Protein 3V69 (pdb70)

Structure (mmCIF, N/CA/C/O backbone):
data_3V69
#
_entry.id   3V69
#
_cell.length_a   38.296
_cell.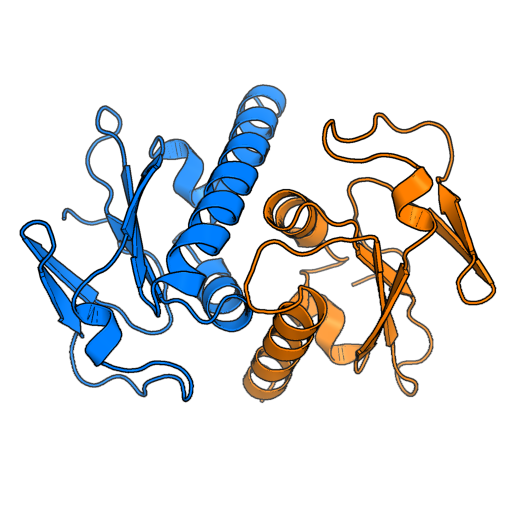length_b   73.962
_cell.length_c   89.961
_cell.angle_alpha   90.00
_cell.angle_beta   90.00
_cell.angle_gamma   90.00
#
_symmetry.space_group_name_H-M   'P 21 21 21'
#
loop_
_entity.id
_entity.type
_entity.pdbx_description
1 polymer 'Protein Filia'
2 water water
#
loop_
_atom_site.group_PDB
_atom_site.id
_atom_site.type_symbol
_atom_site.label_atom_id
_atom_site.label_alt_id
_atom_site.label_comp_id
_atom_site.label_asym_id
_atom_site.label_entity_id
_atom_site.label_seq_id
_atom_site.pdbx_PDB_ins_code
_atom_site.Cartn_x
_atom_site.Cartn_y
_atom_site.Cartn_z
_atom_site.occupancy
_atom_site.B_iso_or_equiv
_atom_site.auth_seq_id
_atom_site.auth_comp_id
_atom_site.auth_asym_id
_atom_site.auth_atom_id
_atom_site.pdbx_PDB_model_num
ATOM 1 N N . ALA A 1 18 ? 19.469 12.501 7.669 1.00 125.73 2 ALA A N 1
ATOM 2 C CA . ALA A 1 18 ? 19.199 13.204 6.422 1.00 125.50 2 ALA A CA 1
ATOM 3 C C . ALA A 1 18 ? 18.301 14.398 6.687 1.00 126.51 2 ALA A C 1
ATOM 4 O O . ALA A 1 18 ? 18.479 15.129 7.661 1.00 133.68 2 ALA A O 1
ATOM 6 N N . SER A 1 19 ? 17.352 14.599 5.783 1.00 106.94 3 SER A N 1
ATOM 7 C CA . SER A 1 19 ? 16.159 15.379 6.063 1.00 101.49 3 SER A CA 1
ATOM 8 C C . SER A 1 19 ? 15.070 14.513 5.470 1.00 93.04 3 SER A C 1
ATOM 9 O O . SER A 1 19 ? 15.376 13.438 4.954 1.00 98.82 3 SER A O 1
ATOM 12 N N . LEU A 1 20 ? 13.811 14.926 5.522 1.00 82.07 4 LEU A N 1
ATOM 13 C CA . LEU A 1 20 ? 12.798 13.966 5.087 1.00 76.05 4 LEU A CA 1
ATOM 14 C C . LEU A 1 20 ? 11.794 14.256 3.953 1.00 65.67 4 LEU A C 1
ATOM 15 O O . LEU A 1 20 ? 10.870 15.087 4.048 1.00 53.34 4 LEU A O 1
ATOM 20 N N . LYS A 1 21 ? 12.071 13.565 2.854 1.00 57.53 5 LYS A N 1
ATOM 21 C CA . LYS A 1 21 ? 11.065 12.868 2.095 1.00 52.80 5 LYS A CA 1
ATOM 22 C C . LYS A 1 21 ? 11.509 11.493 2.550 1.00 42.39 5 LYS A C 1
ATOM 23 O O . LYS A 1 21 ? 12.704 11.245 2.672 1.00 43.77 5 LYS A O 1
ATOM 29 N N . ARG A 1 22 ? 10.582 10.602 2.836 1.00 30.96 6 ARG A N 1
ATOM 30 C CA . ARG A 1 22 ? 10.979 9.237 3.140 1.00 33.26 6 ARG A CA 1
ATOM 31 C C . ARG A 1 22 ? 10.592 8.338 1.965 1.00 33.10 6 ARG A C 1
ATOM 32 O O . ARG A 1 22 ? 9.438 8.291 1.550 1.00 38.65 6 ARG A O 1
ATOM 40 N N . PHE A 1 23 ? 11.576 7.644 1.416 1.00 32.70 7 PHE A N 1
ATOM 41 C CA . PHE A 1 23 ? 11.329 6.738 0.310 1.00 26.67 7 PHE A CA 1
ATOM 42 C C . PHE A 1 23 ? 11.092 5.320 0.784 1.00 27.52 7 PHE A C 1
ATOM 43 O O . PHE A 1 23 ? 11.632 4.883 1.790 1.00 26.33 7 PHE A O 1
ATOM 51 N N . GLN A 1 24 ? 10.283 4.599 0.035 1.00 29.17 8 GLN A N 1
ATOM 52 C CA . GLN A 1 24 ? 10.004 3.222 0.339 1.00 31.40 8 GLN A CA 1
ATOM 53 C C . GLN A 1 24 ? 11.238 2.328 0.209 1.00 29.62 8 GLN A C 1
ATOM 54 O O . GLN A 1 24 ? 12.184 2.636 -0.511 1.00 24.09 8 GLN A O 1
ATOM 60 N N . THR A 1 25 ? 11.214 1.213 0.932 1.00 22.42 9 THR A N 1
ATOM 61 C CA . THR A 1 25 ? 12.321 0.266 0.955 1.00 20.71 9 THR A CA 1
ATOM 62 C C . THR A 1 25 ? 11.863 -0.926 1.775 1.00 29.79 9 THR A C 1
ATOM 63 O O . THR A 1 25 ? 10.902 -0.811 2.539 1.00 32.40 9 THR A O 1
ATOM 67 N N . LEU A 1 26 ? 12.528 -2.071 1.632 1.00 32.96 10 LEU A N 1
ATOM 68 C CA . LEU A 1 26 ? 12.171 -3.244 2.449 1.00 27.60 10 LEU A CA 1
ATOM 69 C C . LEU A 1 26 ? 12.562 -3.068 3.906 1.00 29.61 10 LEU A C 1
ATOM 70 O O . LEU A 1 26 ? 11.947 -3.673 4.776 1.00 29.85 10 LEU A O 1
ATOM 75 N N . VAL A 1 27 ? 13.611 -2.280 4.149 1.00 26.15 11 VAL A N 1
ATOM 76 C CA . VAL A 1 27 ? 14.142 -2.035 5.494 1.00 28.39 11 VAL A CA 1
ATOM 77 C C . VAL A 1 27 ? 14.461 -0.556 5.746 1.00 25.30 11 VAL A C 1
ATOM 78 O O . VAL A 1 27 ? 15.592 -0.110 5.556 1.00 23.85 11 VAL A O 1
ATOM 82 N N . PRO A 1 28 ? 13.458 0.203 6.194 1.00 25.64 12 PRO A N 1
ATOM 83 C CA . PRO A 1 28 ? 13.657 1.608 6.578 1.00 22.44 12 PRO A CA 1
ATOM 84 C C . PRO A 1 28 ? 14.768 1.778 7.605 1.00 26.21 12 PRO A C 1
ATOM 85 O O . PRO A 1 28 ? 14.799 1.120 8.666 1.00 29.71 12 PRO A O 1
ATOM 89 N N . LEU A 1 29 ? 15.700 2.656 7.252 1.00 25.66 13 LEU A N 1
ATOM 90 C CA . LEU A 1 29 ? 16.862 2.981 8.068 1.00 25.28 13 LEU A CA 1
ATOM 91 C C . LEU A 1 29 ? 16.786 4.421 8.514 1.00 27.53 13 LEU A C 1
ATOM 92 O O . LEU A 1 29 ? 16.204 5.255 7.822 1.00 27.35 13 LEU A O 1
ATOM 97 N N . ASP A 1 30 ? 17.386 4.707 9.666 1.00 32.42 14 ASP A N 1
ATOM 98 C CA . ASP A 1 30 ? 17.702 6.077 10.061 1.00 32.73 14 ASP A CA 1
ATOM 99 C C . ASP A 1 30 ? 19.113 6.442 9.636 1.00 34.00 14 ASP A C 1
ATOM 100 O O . ASP A 1 30 ? 20.073 5.776 10.039 1.00 33.18 14 ASP A O 1
ATOM 105 N N . HIS A 1 31 ? 19.239 7.484 8.815 1.00 31.84 15 HIS A N 1
ATOM 106 C CA . HIS A 1 31 ? 20.540 8.081 8.534 1.00 35.91 15 HIS A CA 1
ATOM 107 C C . HIS A 1 31 ? 20.917 8.967 9.715 1.00 40.70 15 HIS A C 1
ATOM 108 O O . HIS A 1 31 ? 20.488 10.121 9.794 1.00 47.35 15 HIS A O 1
ATOM 115 N N . LYS A 1 32 ? 21.712 8.431 10.630 1.00 36.80 16 LYS A N 1
ATOM 116 C CA . LYS A 1 32 ? 22.108 9.193 11.811 1.00 50.33 16 LYS A CA 1
ATOM 117 C C . LYS A 1 32 ? 23.098 10.296 11.456 1.00 53.15 16 LYS A C 1
ATOM 118 O O . LYS A 1 32 ? 22.833 11.470 11.678 1.00 52.47 16 LYS A O 1
ATOM 124 N N . GLN A 1 33 ? 24.233 9.908 10.885 1.00 54.61 17 GLN A N 1
ATOM 125 C CA . GLN A 1 33 ? 25.314 10.836 10.581 1.00 52.58 17 GLN A CA 1
ATOM 126 C C . GLN A 1 33 ? 26.293 10.171 9.626 1.00 49.09 17 GLN A C 1
ATOM 127 O O . GLN A 1 33 ? 26.724 9.034 9.854 1.00 43.01 17 GLN A O 1
ATOM 133 N N . GLY A 1 34 ? 26.646 10.891 8.564 1.00 44.43 18 GLY A N 1
ATOM 134 C CA . GLY A 1 34 ? 27.584 10.405 7.578 1.00 45.25 18 GLY A CA 1
ATOM 135 C C . GLY A 1 34 ? 27.376 8.961 7.173 1.00 53.40 18 GLY A C 1
ATOM 136 O O . GLY A 1 34 ? 26.498 8.627 6.369 1.00 47.63 18 GLY A O 1
ATOM 137 N N . THR A 1 35 ? 28.205 8.094 7.736 1.00 52.57 19 THR A N 1
ATOM 138 C CA . THR A 1 35 ? 28.225 6.703 7.320 1.00 48.16 19 THR A CA 1
ATOM 139 C C . THR A 1 35 ? 27.414 5.804 8.262 1.00 40.92 19 THR A C 1
ATOM 140 O O . THR A 1 35 ? 27.141 4.658 7.942 1.00 36.44 19 THR A O 1
ATOM 144 N N . LEU A 1 36 ? 26.981 6.367 9.387 1.00 35.54 20 LEU A N 1
ATOM 145 C CA . LEU A 1 36 ? 26.186 5.649 10.379 1.00 37.42 20 LEU A CA 1
ATOM 146 C C . LEU A 1 36 ? 24.695 5.547 10.043 1.00 29.42 20 LEU A C 1
ATOM 147 O O . LEU A 1 36 ? 23.993 6.550 10.019 1.00 30.91 20 LEU A O 1
ATOM 152 N N . PHE A 1 37 ? 24.225 4.326 9.805 1.00 35.90 21 PHE A N 1
ATOM 153 C CA . PHE A 1 37 ? 22.802 4.039 9.604 1.00 35.28 21 PHE A CA 1
ATOM 154 C C . PHE A 1 37 ? 22.315 3.027 10.635 1.00 37.89 21 PHE A C 1
ATOM 155 O O . PHE A 1 37 ? 23.073 2.176 11.072 1.00 40.10 21 PHE A O 1
ATOM 163 N N . GLU A 1 38 ? 21.042 3.127 11.009 1.00 33.36 22 GLU A N 1
ATOM 164 C CA . GLU A 1 38 ? 20.440 2.206 11.968 1.00 37.17 22 GLU A CA 1
ATOM 165 C C . GLU A 1 38 ? 19.077 1.769 11.485 1.00 34.98 22 GLU A C 1
ATOM 166 O O . GLU A 1 38 ? 18.323 2.567 10.926 1.00 32.45 22 GLU A O 1
ATOM 172 N N . ILE A 1 39 ? 18.771 0.498 11.715 1.00 33.06 23 ILE A N 1
ATOM 173 C CA . ILE A 1 39 ? 17.489 -0.087 11.348 1.00 35.56 23 ILE A CA 1
ATOM 174 C C . ILE A 1 39 ? 16.390 0.482 12.237 1.00 39.05 23 ILE A C 1
ATOM 175 O O . ILE A 1 39 ? 16.565 0.569 13.447 1.00 34.12 23 ILE A O 1
ATOM 180 N N . ILE A 1 40 ? 15.257 0.866 11.652 1.00 34.79 24 ILE A N 1
ATOM 181 C CA . ILE A 1 40 ? 14.161 1.413 12.451 1.00 33.74 24 ILE A CA 1
ATOM 182 C C . ILE A 1 40 ? 13.217 0.313 12.925 1.00 33.69 24 ILE A C 1
ATOM 183 O O . ILE A 1 40 ? 12.744 -0.490 12.123 1.00 32.42 24 ILE A O 1
ATOM 188 N N . GLY A 1 41 ? 12.950 0.286 14.232 1.00 37.52 25 GLY A N 1
ATOM 189 C CA . GLY A 1 41 ? 12.076 -0.709 14.844 1.00 33.83 25 GLY A CA 1
ATOM 190 C C . GLY A 1 41 ? 12.525 -2.143 14.650 1.00 38.20 25 GLY A C 1
ATOM 191 O O . GLY A 1 41 ? 13.710 -2.458 14.757 1.00 39.27 25 GLY A O 1
ATOM 192 N N . GLU A 1 42 ? 11.566 -3.023 14.379 1.00 33.05 26 GLU A N 1
ATOM 193 C CA . GLU A 1 42 ? 11.845 -4.448 14.239 1.00 40.34 26 GLU A CA 1
ATOM 194 C C . GLU A 1 42 ? 11.148 -5.029 13.012 1.00 42.97 26 GLU A C 1
ATOM 195 O O . GLU A 1 42 ? 10.184 -5.788 13.125 1.00 44.37 26 GLU A O 1
ATOM 201 N N . PRO A 1 43 ? 11.634 -4.662 11.831 1.00 41.34 27 PRO A N 1
ATOM 202 C CA . PRO A 1 43 ? 11.098 -5.202 10.584 1.00 44.01 27 PRO A CA 1
ATOM 203 C C . PRO A 1 43 ? 11.501 -6.662 10.378 1.00 45.94 27 PRO A C 1
ATOM 204 O O . PRO A 1 43 ? 12.507 -7.131 10.920 1.00 41.06 27 PRO A O 1
ATOM 208 N N . LYS A 1 44 ? 10.704 -7.381 9.601 1.00 50.94 28 LYS A N 1
ATOM 209 C CA . LYS A 1 44 ? 11.111 -8.699 9.151 1.00 55.34 28 LYS A CA 1
ATOM 210 C C . LYS A 1 44 ? 12.169 -8.497 8.080 1.00 42.65 28 LYS A C 1
ATOM 211 O O . LYS A 1 44 ? 11.907 -7.880 7.064 1.00 45.64 28 LYS A O 1
ATOM 217 N N . LEU A 1 45 ? 13.382 -8.970 8.337 1.00 37.85 29 LEU A N 1
ATOM 218 C CA . LEU A 1 45 ? 14.487 -8.770 7.406 1.00 42.24 29 LEU A CA 1
ATOM 219 C C . LEU A 1 45 ? 14.405 -9.756 6.249 1.00 44.23 29 LEU A C 1
ATOM 220 O O . LEU A 1 45 ? 13.861 -10.836 6.410 1.00 42.16 29 LEU A O 1
ATOM 225 N N . PRO A 1 46 ? 14.911 -9.362 5.061 1.00 48.87 30 PRO A N 1
ATOM 226 C CA . PRO A 1 46 ? 15.014 -10.260 3.894 1.00 36.54 30 PRO A CA 1
ATOM 227 C C . PRO A 1 46 ? 16.081 -11.338 4.125 1.00 42.02 30 PRO A C 1
ATOM 228 O O . PRO A 1 46 ? 17.113 -11.059 4.744 1.00 39.32 30 PRO A O 1
ATOM 232 N N . LYS A 1 47 ? 15.837 -12.554 3.642 1.00 56.43 31 LYS A N 1
ATOM 233 C CA . LYS A 1 47 ? 16.744 -13.679 3.901 1.00 57.85 31 LYS A CA 1
ATOM 234 C C . LYS A 1 47 ? 18.177 -13.378 3.470 1.00 54.10 31 LYS A C 1
ATOM 235 O O . LYS A 1 47 ? 19.125 -13.852 4.081 1.00 55.05 31 LYS A O 1
ATOM 241 N N . TRP A 1 48 ? 18.331 -12.600 2.403 1.00 44.66 32 TRP A N 1
ATOM 242 C CA . TRP A 1 48 ? 19.658 -12.296 1.886 1.00 40.26 32 TRP A CA 1
ATOM 243 C C . TRP A 1 48 ? 20.355 -11.153 2.599 1.00 47.32 32 TRP A C 1
ATOM 244 O O . TRP A 1 48 ? 21.554 -10.945 2.427 1.00 50.59 32 TRP A O 1
ATOM 255 N N . PHE A 1 49 ? 19.605 -10.401 3.394 1.00 50.59 33 PHE A N 1
ATOM 256 C CA . PHE A 1 49 ? 20.165 -9.240 4.062 1.00 49.36 33 PHE A CA 1
ATOM 257 C C . PHE A 1 49 ? 20.900 -9.608 5.352 1.00 53.62 33 PHE A C 1
ATOM 258 O O . PHE A 1 49 ? 20.377 -10.335 6.190 1.00 60.31 33 PHE A O 1
ATOM 266 N N . HIS A 1 50 ? 22.122 -9.104 5.499 1.00 54.13 34 HIS A N 1
ATOM 267 C CA . HIS A 1 50 ? 22.917 -9.348 6.692 1.00 56.92 34 HIS A CA 1
ATOM 268 C C . HIS A 1 50 ? 23.214 -8.030 7.379 1.00 55.80 34 HIS A C 1
ATOM 269 O O . HIS A 1 50 ? 23.697 -7.080 6.753 1.00 50.66 34 HIS A O 1
ATOM 276 N N . VAL A 1 51 ? 22.924 -7.978 8.671 1.00 50.64 35 VAL A N 1
ATOM 277 C CA . VAL A 1 51 ? 23.075 -6.755 9.441 1.00 53.26 35 VAL A CA 1
ATOM 278 C C . VAL A 1 51 ? 24.457 -6.131 9.256 1.00 48.14 35 VAL A C 1
ATOM 279 O O . VAL A 1 51 ? 24.603 -4.910 9.321 1.00 45.02 35 VAL A O 1
ATOM 283 N N . GLU A 1 52 ? 25.457 -6.974 9.007 1.00 58.88 36 GLU A N 1
ATOM 284 C CA . GLU A 1 52 ? 26.850 -6.545 8.847 1.00 65.77 36 GLU A CA 1
ATOM 285 C C . GLU A 1 52 ? 27.041 -5.540 7.708 1.00 61.36 36 GLU A C 1
ATOM 286 O O . GLU A 1 52 ? 27.878 -4.638 7.788 1.00 70.17 36 GLU A O 1
ATOM 292 N N . CYS A 1 53 ? 26.276 -5.707 6.640 1.00 43.03 37 CYS A N 1
ATOM 293 C CA . CYS A 1 53 ? 26.357 -4.787 5.504 1.00 53.80 37 CYS A CA 1
ATOM 294 C C . CYS A 1 53 ? 26.046 -3.329 5.873 1.00 60.96 37 CYS A C 1
ATOM 295 O O . CYS A 1 53 ? 26.351 -2.416 5.109 1.00 63.27 37 CYS A O 1
ATOM 298 N N . LEU A 1 54 ? 25.433 -3.120 7.038 1.00 59.56 38 LEU A N 1
ATOM 299 C CA . LEU A 1 54 ? 25.077 -1.781 7.493 1.00 58.32 38 LEU A CA 1
ATOM 300 C C . LEU A 1 54 ? 26.322 -0.995 7.843 1.00 63.11 38 LEU A C 1
ATOM 301 O O . LEU A 1 54 ? 26.249 0.205 8.087 1.00 62.69 38 LEU A O 1
ATOM 306 N N . GLU A 1 55 ? 27.460 -1.681 7.865 1.00 66.45 39 GLU A N 1
ATOM 307 C CA . GLU A 1 55 ? 28.704 -1.096 8.344 1.00 71.15 39 GLU A CA 1
ATOM 308 C C . GLU A 1 55 ? 29.402 -0.203 7.321 1.00 71.18 39 GLU A C 1
ATOM 309 O O . GLU A 1 55 ? 29.876 0.886 7.664 1.00 74.72 39 GLU A O 1
ATOM 315 N N . ASP A 1 56 ? 29.481 -0.655 6.075 1.00 62.98 40 ASP A N 1
ATOM 316 C CA . ASP A 1 56 ? 30.106 0.176 5.050 1.00 75.50 40 ASP A CA 1
ATOM 317 C C . ASP A 1 56 ? 29.271 0.335 3.776 1.00 65.63 40 ASP A C 1
ATOM 318 O O . ASP A 1 56 ? 29.471 -0.373 2.785 1.00 64.23 40 ASP A O 1
ATOM 323 N N . PRO A 1 57 ? 28.326 1.279 3.798 1.00 59.38 41 PRO A N 1
ATOM 324 C CA . PRO A 1 57 ? 27.507 1.509 2.604 1.00 56.92 41 PRO A CA 1
ATOM 325 C C . PRO A 1 57 ? 28.207 2.439 1.607 1.00 50.38 41 PRO A C 1
ATOM 326 O O . PRO A 1 57 ? 29.002 3.296 1.995 1.00 54.68 41 PRO A O 1
ATOM 330 N N . LYS A 1 58 ? 27.914 2.266 0.326 1.00 36.08 42 LYS A N 1
ATOM 331 C CA . LYS A 1 58 ? 28.431 3.180 -0.684 1.00 40.94 42 LYS A CA 1
ATOM 332 C C . LYS A 1 58 ? 27.420 4.283 -0.994 1.00 38.73 42 LYS A C 1
ATOM 333 O O . LYS A 1 58 ? 26.221 4.027 -1.125 1.00 34.59 42 LYS A O 1
ATOM 339 N N . ARG A 1 59 ? 27.909 5.517 -1.069 1.00 34.30 43 ARG A N 1
ATOM 340 C CA . ARG A 1 59 ? 27.070 6.642 -1.432 1.00 35.34 43 ARG A CA 1
ATOM 341 C C . ARG A 1 59 ? 27.363 7.125 -2.854 1.00 37.83 43 ARG A C 1
ATOM 342 O O . ARG A 1 59 ? 28.515 7.192 -3.278 1.00 37.52 43 ARG A O 1
ATOM 350 N N . LEU A 1 60 ? 26.308 7.462 -3.583 1.00 44.74 44 LEU A N 1
ATOM 351 C CA . LEU A 1 60 ? 26.458 8.165 -4.851 1.00 42.27 44 LEU A CA 1
ATOM 352 C C . LEU A 1 60 ? 25.504 9.347 -4.927 1.00 33.64 44 LEU A C 1
ATOM 353 O O . LEU A 1 60 ? 24.384 9.278 -4.460 1.00 37.53 44 LEU A O 1
ATOM 358 N N . TYR A 1 61 ? 25.959 10.440 -5.511 1.00 41.27 45 TYR A N 1
ATOM 359 C CA . TYR A 1 61 ? 25.125 11.625 -5.659 1.00 40.27 45 TYR A CA 1
ATOM 360 C C . TYR A 1 61 ? 24.268 11.606 -6.932 1.00 37.76 45 TYR A C 1
ATOM 361 O O . TYR A 1 61 ? 24.698 11.142 -7.995 1.00 33.17 45 TYR A O 1
ATOM 370 N N . VAL A 1 62 ? 23.049 12.115 -6.804 1.00 36.49 46 VAL A N 1
ATOM 371 C CA . VAL A 1 62 ? 22.195 12.382 -7.951 1.00 37.10 46 VAL A CA 1
ATOM 372 C C . VAL A 1 62 ? 21.394 13.662 -7.663 1.00 35.11 46 VAL A C 1
ATOM 373 O O . VAL A 1 62 ? 21.122 13.974 -6.504 1.00 30.88 46 VAL A O 1
ATOM 377 N N . GLU A 1 63 ? 21.047 14.416 -8.703 1.00 27.37 47 GLU A N 1
ATOM 378 C CA . GLU A 1 63 ? 20.142 15.558 -8.535 1.00 33.42 47 GLU A CA 1
ATOM 379 C C . GLU A 1 63 ? 18.834 15.005 -8.028 1.00 23.53 47 GLU A C 1
ATOM 380 O O . GLU A 1 63 ? 18.423 13.922 -8.444 1.00 25.22 47 GLU A O 1
ATOM 386 N N . PRO A 1 64 ? 18.149 15.765 -7.176 1.00 28.96 48 PRO A N 1
ATOM 387 C CA . PRO A 1 64 ? 16.933 15.317 -6.486 1.00 32.92 48 PRO A CA 1
ATOM 388 C C . PRO A 1 64 ? 15.761 15.047 -7.413 1.00 33.93 48 PRO A C 1
ATOM 389 O O . PRO A 1 64 ? 14.952 14.162 -7.118 1.00 36.18 48 PRO A O 1
ATOM 393 N N . ARG A 1 65 ? 15.650 15.807 -8.497 1.00 32.35 49 ARG A N 1
ATOM 394 C CA . ARG A 1 65 ? 14.502 15.663 -9.375 1.00 32.76 49 ARG A CA 1
ATOM 395 C C . ARG A 1 65 ? 14.514 14.304 -10.098 1.00 31.12 49 ARG A C 1
ATOM 396 O O . ARG A 1 65 ? 13.481 13.810 -10.560 1.00 29.76 49 ARG A O 1
ATOM 404 N N . LEU A 1 66 ? 15.687 13.692 -10.182 1.00 25.50 50 LEU A N 1
ATOM 405 C CA . LEU A 1 66 ? 15.800 12.372 -10.789 1.00 29.36 50 LEU A CA 1
ATOM 406 C C . LEU A 1 66 ? 15.218 11.245 -9.915 1.00 34.33 50 LEU A C 1
ATOM 407 O O . LEU A 1 66 ? 14.835 10.194 -10.436 1.00 29.84 50 LEU A O 1
ATOM 412 N N . LEU A 1 67 ? 15.149 11.472 -8.600 1.00 24.55 51 LEU A N 1
ATOM 413 C CA . LEU A 1 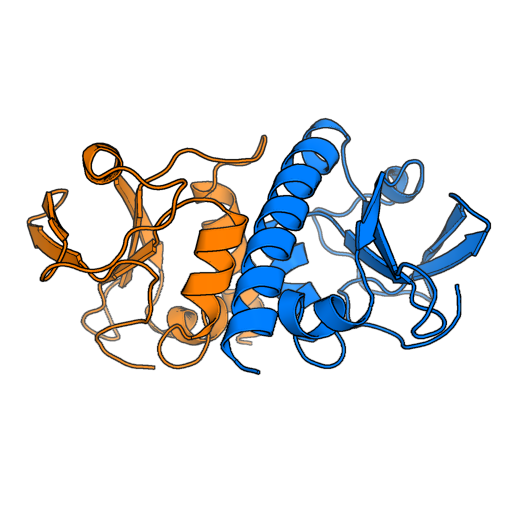67 ? 14.840 10.415 -7.644 1.00 22.58 51 LEU A CA 1
ATOM 414 C C . LEU A 1 67 ? 13.556 9.680 -7.999 1.00 23.30 51 LEU A C 1
ATOM 415 O O . LEU A 1 67 ? 13.552 8.457 -8.121 1.00 24.67 51 LEU A O 1
ATOM 420 N N . GLU A 1 68 ? 12.475 10.415 -8.206 1.00 26.48 52 GLU A N 1
ATOM 421 C CA . GLU A 1 68 ? 11.206 9.763 -8.482 1.00 25.73 52 GLU A CA 1
ATOM 422 C C . GLU A 1 68 ? 11.090 9.253 -9.909 1.00 32.53 52 GLU A C 1
ATOM 423 O O . GLU A 1 68 ? 10.253 8.400 -10.191 1.00 40.73 52 GLU A O 1
ATOM 429 N N . ILE A 1 69 ? 11.934 9.754 -10.806 1.00 29.07 53 ILE A N 1
ATOM 430 C CA . ILE A 1 69 ? 11.986 9.198 -12.157 1.00 29.49 53 ILE A CA 1
ATOM 431 C C . ILE A 1 69 ? 12.694 7.850 -12.089 1.00 30.17 53 ILE A C 1
ATOM 432 O O . ILE A 1 69 ? 12.226 6.861 -12.654 1.00 29.55 53 ILE A O 1
ATOM 437 N N . MET A 1 70 ? 13.820 7.818 -11.377 1.00 26.29 54 MET A N 1
ATOM 438 C CA . MET A 1 70 ? 14.581 6.588 -11.213 1.00 28.03 54 MET A CA 1
ATOM 439 C C . MET A 1 70 ? 13.806 5.538 -10.425 1.00 28.49 54 MET A C 1
ATOM 440 O O . MET A 1 70 ? 13.815 4.365 -10.784 1.00 23.18 54 MET A O 1
ATOM 445 N N . PHE A 1 71 ? 13.138 5.958 -9.351 1.00 22.59 55 PHE A N 1
ATOM 446 C CA . PHE A 1 71 ? 12.607 5.005 -8.372 1.00 23.98 55 PHE A CA 1
ATOM 447 C C . PHE A 1 71 ? 11.087 5.014 -8.238 1.00 27.67 55 PHE A C 1
ATOM 448 O O . PHE A 1 71 ? 10.536 4.315 -7.401 1.00 32.14 55 PHE A O 1
ATOM 456 N N . GLY A 1 72 ? 10.410 5.818 -9.043 1.00 29.15 56 GLY A N 1
ATOM 457 C CA . GLY A 1 72 ? 8.975 5.933 -8.910 1.00 28.09 56 GLY A CA 1
ATOM 458 C C . GLY A 1 72 ? 8.594 6.858 -7.772 1.00 28.84 56 GLY A C 1
ATOM 459 O O . GLY A 1 72 ? 9.423 7.247 -6.956 1.00 27.34 56 GLY A O 1
ATOM 460 N N . LYS A 1 73 ? 7.321 7.224 -7.751 1.00 26.44 57 LYS A N 1
ATOM 461 C CA . LYS A 1 73 ? 6.746 8.124 -6.775 1.00 33.39 57 LYS A CA 1
ATOM 462 C C . LYS A 1 73 ? 6.919 7.550 -5.356 1.00 28.70 57 LYS A C 1
ATOM 463 O O . LYS A 1 73 ? 6.605 6.396 -5.119 1.00 34.51 57 LYS A O 1
ATOM 469 N N . ASP A 1 74 ? 7.431 8.358 -4.436 1.00 38.81 58 ASP A N 1
ATOM 470 C CA . ASP A 1 74 ? 7.744 7.900 -3.065 1.00 48.21 58 ASP A CA 1
ATOM 471 C C . ASP A 1 74 ? 8.720 6.724 -3.067 1.00 42.41 58 ASP A C 1
ATOM 472 O O . ASP A 1 74 ? 8.821 5.991 -2.083 1.00 36.88 58 ASP A O 1
ATOM 477 N N . GLY A 1 75 ? 9.424 6.539 -4.179 1.00 34.90 59 GLY A N 1
ATOM 478 C CA . GLY A 1 75 ? 10.353 5.433 -4.300 1.00 31.40 59 GLY A CA 1
ATOM 479 C C . GLY A 1 75 ? 9.628 4.104 -4.251 1.00 27.43 59 GLY A C 1
ATOM 480 O O . GLY A 1 75 ? 10.157 3.122 -3.744 1.00 22.32 59 GLY A O 1
ATOM 481 N N . GLU A 1 76 ? 8.407 4.074 -4.778 1.00 27.24 60 GLU A N 1
ATOM 482 C CA . GLU A 1 76 ? 7.592 2.862 -4.731 1.00 37.50 60 GLU A CA 1
ATOM 483 C C . GLU A 1 76 ? 8.205 1.622 -5.421 1.00 33.31 60 GLU A C 1
ATOM 484 O O . GLU A 1 76 ? 7.848 0.503 -5.072 1.00 34.12 60 GLU A O 1
ATOM 490 N N . HIS A 1 77 ? 9.115 1.798 -6.384 1.00 26.62 61 HIS A N 1
ATOM 491 C CA . HIS A 1 77 ? 9.710 0.621 -7.044 1.00 26.37 61 HIS A CA 1
ATOM 492 C C . HIS A 1 77 ? 10.980 0.133 -6.394 1.00 28.50 61 HIS A C 1
ATOM 493 O O . HIS A 1 77 ? 11.595 -0.810 -6.889 1.00 33.53 61 HIS A O 1
ATOM 500 N N . ILE A 1 78 ? 11.388 0.775 -5.303 1.00 24.69 62 ILE A N 1
ATOM 501 C CA . ILE A 1 78 ? 12.642 0.430 -4.644 1.00 24.69 62 ILE A CA 1
ATOM 502 C C . ILE A 1 78 ? 12.625 -0.980 -4.025 1.00 21.83 62 ILE A C 1
ATOM 503 O O . ILE A 1 78 ? 13.630 -1.682 -4.101 1.00 33.65 62 ILE A O 1
ATOM 508 N N . PRO A 1 79 ? 11.504 -1.393 -3.391 1.00 25.19 63 PRO A N 1
ATOM 509 C CA . PRO A 1 79 ? 11.505 -2.775 -2.885 1.00 27.43 63 PRO A CA 1
ATOM 510 C C . PRO A 1 79 ? 11.744 -3.819 -3.966 1.00 27.28 63 PRO A C 1
ATOM 511 O O . PRO A 1 79 ? 12.464 -4.777 -3.689 1.00 30.10 63 PRO A O 1
ATOM 515 N N . HIS A 1 80 ? 11.183 -3.632 -5.165 1.00 31.47 64 HIS A N 1
ATOM 516 C CA . HIS A 1 80 ? 11.472 -4.515 -6.318 1.00 27.50 64 HIS A CA 1
ATOM 517 C C . HIS A 1 80 ? 12.943 -4.495 -6.692 1.00 27.91 64 HIS A C 1
ATOM 518 O O . HIS A 1 80 ? 13.543 -5.534 -6.952 1.00 28.04 64 HIS A O 1
ATOM 525 N N . LEU A 1 81 ? 13.528 -3.304 -6.738 1.00 29.31 65 LEU A N 1
ATOM 526 C CA . LEU A 1 81 ? 14.928 -3.172 -7.134 1.00 27.93 65 LEU A CA 1
ATOM 527 C C . LEU A 1 81 ? 15.823 -3.846 -6.125 1.00 31.73 65 LEU A C 1
ATOM 528 O O . LEU A 1 81 ? 16.767 -4.538 -6.503 1.00 29.40 65 LEU A O 1
ATOM 533 N N . GLU A 1 82 ? 15.514 -3.626 -4.840 1.00 32.64 66 GLU A N 1
ATOM 534 C CA . GLU A 1 82 ? 16.250 -4.222 -3.723 1.00 31.86 66 GLU A CA 1
ATOM 535 C C . GLU A 1 82 ? 16.203 -5.756 -3.772 1.00 32.32 66 GLU A C 1
ATOM 536 O O . GLU A 1 82 ? 17.197 -6.428 -3.528 1.00 31.62 66 GLU A O 1
ATOM 542 N N . SER A 1 83 ? 15.032 -6.296 -4.081 1.00 28.81 67 SER A N 1
ATOM 543 C CA . SER A 1 83 ? 14.859 -7.732 -4.258 1.00 36.45 67 SER A CA 1
ATOM 544 C C . SER A 1 83 ? 15.698 -8.299 -5.405 1.00 36.22 67 SER A C 1
ATOM 545 O O . SER A 1 83 ? 16.212 -9.417 -5.332 1.00 36.80 67 SER A O 1
ATOM 548 N N . MET A 1 84 ? 15.830 -7.519 -6.470 1.00 42.27 68 MET A N 1
ATOM 549 C CA . MET A 1 84 ? 16.548 -7.947 -7.663 1.00 36.82 68 MET A CA 1
ATOM 550 C C . MET A 1 84 ? 18.055 -7.853 -7.429 1.00 41.60 68 MET A C 1
ATOM 551 O O . MET A 1 84 ? 18.807 -8.756 -7.794 1.00 34.32 68 MET A O 1
ATOM 556 N N . LEU A 1 85 ? 18.468 -6.780 -6.756 1.00 35.41 69 LEU A N 1
ATOM 557 C CA . LEU A 1 85 ? 19.877 -6.460 -6.538 1.00 35.15 69 LEU A CA 1
ATOM 558 C C . LEU A 1 85 ? 20.482 -7.094 -5.290 1.00 39.85 69 LEU A C 1
ATOM 559 O O . LEU A 1 85 ? 21.699 -7.227 -5.183 1.00 38.43 69 LEU A O 1
ATOM 564 N N . HIS A 1 86 ? 19.636 -7.449 -4.333 1.00 43.98 70 HIS A N 1
ATOM 565 C CA . HIS A 1 86 ? 20.117 -7.933 -3.044 1.00 43.26 70 HIS A CA 1
ATOM 566 C C . HIS A 1 86 ? 21.020 -6.891 -2.394 1.00 40.10 70 HIS A C 1
ATOM 567 O O . HIS A 1 86 ? 22.039 -7.220 -1.797 1.00 38.79 70 HIS A O 1
ATOM 574 N N . THR A 1 87 ? 20.654 -5.625 -2.567 1.00 38.11 71 THR A N 1
ATOM 575 C CA . THR A 1 87 ? 21.206 -4.550 -1.757 1.00 42.74 71 THR A CA 1
ATOM 576 C C . THR A 1 87 ? 20.084 -3.629 -1.295 1.00 37.31 71 THR A C 1
ATOM 577 O O . THR A 1 87 ? 19.119 -3.384 -2.021 1.00 33.68 71 THR A O 1
ATOM 581 N N . LEU A 1 88 ? 20.208 -3.150 -0.067 1.00 30.87 72 LEU A N 1
ATOM 582 C CA . LEU A 1 88 ? 19.300 -2.143 0.463 1.00 35.94 72 LEU A CA 1
ATOM 583 C C . LEU A 1 88 ? 19.593 -0.816 -0.209 1.00 33.45 72 LEU A C 1
ATOM 584 O O . LEU A 1 88 ? 20.746 -0.490 -0.457 1.00 31.46 72 LEU A O 1
ATOM 589 N N . ILE A 1 89 ? 18.552 -0.049 -0.494 1.00 31.97 73 ILE A N 1
ATOM 590 C CA . ILE A 1 89 ? 18.734 1.307 -1.013 1.00 32.42 73 ILE A CA 1
ATOM 591 C C . ILE A 1 89 ? 18.145 2.320 -0.033 1.00 34.70 73 ILE A C 1
ATOM 592 O O . ILE A 1 89 ? 16.983 2.227 0.359 1.00 34.65 73 ILE A O 1
ATOM 597 N N . HIS A 1 90 ? 18.954 3.283 0.377 1.00 31.47 74 HIS A N 1
ATOM 598 C CA . HIS A 1 90 ? 18.436 4.366 1.195 1.00 28.19 74 HIS A CA 1
ATOM 599 C C . HIS A 1 90 ? 18.565 5.713 0.482 1.00 24.79 74 HIS A C 1
ATOM 600 O O . HIS A 1 90 ? 19.628 6.072 -0.006 1.00 28.61 74 HIS A O 1
ATOM 607 N N . VAL A 1 91 ? 17.479 6.463 0.429 1.00 30.68 75 VAL A N 1
ATOM 608 C CA . VAL A 1 91 ? 17.498 7.770 -0.230 1.00 29.01 75 VAL A CA 1
ATOM 609 C C . VAL A 1 91 ? 17.478 8.939 0.775 1.00 32.86 75 VAL A C 1
ATOM 610 O O . VAL A 1 91 ? 16.562 9.046 1.593 1.00 32.02 75 VAL A O 1
ATOM 614 N N . ASN A 1 92 ? 18.495 9.797 0.742 1.00 33.21 76 ASN A N 1
ATOM 615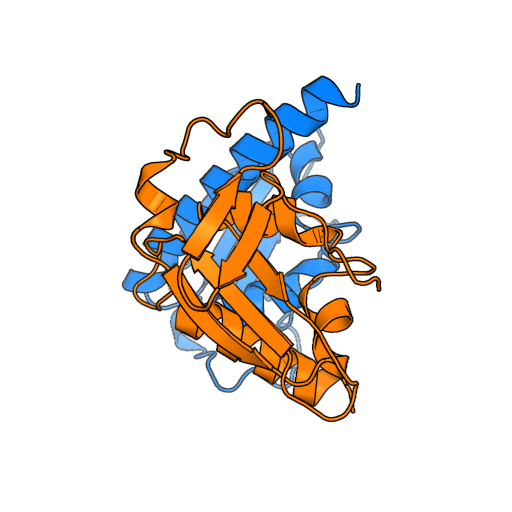 C CA . ASN A 1 92 ? 18.437 11.025 1.551 1.00 36.76 76 ASN A CA 1
ATOM 616 C C . ASN A 1 92 ? 18.326 12.221 0.630 1.00 43.76 76 ASN A C 1
ATOM 617 O O . ASN A 1 92 ? 19.131 12.393 -0.283 1.00 44.33 76 ASN A O 1
ATOM 622 N N . VAL A 1 93 ? 17.312 13.039 0.867 1.00 46.95 77 VAL A N 1
ATOM 623 C CA . VAL A 1 93 ? 17.050 14.179 0.012 1.00 37.31 77 VAL A CA 1
ATOM 624 C C . VAL A 1 93 ? 16.869 15.414 0.882 1.00 44.23 77 VAL A C 1
ATOM 625 O O . VAL A 1 93 ? 16.259 15.337 1.941 1.00 41.03 77 VAL A O 1
ATOM 629 N N . TRP A 1 94 ? 17.369 16.554 0.419 1.00 50.85 78 TRP A N 1
ATOM 630 C CA . TRP A 1 94 ? 17.217 17.803 1.156 1.00 52.50 78 TRP A CA 1
ATOM 631 C C . TRP A 1 94 ? 16.476 18.858 0.325 1.00 53.36 78 TRP A C 1
ATOM 632 O O . TRP A 1 94 ? 15.350 18.633 -0.108 1.00 59.09 78 TRP A O 1
ATOM 643 N N . GLY A 1 95 ? 17.100 20.009 0.109 1.00 48.63 79 GLY A N 1
ATOM 644 C CA . GLY A 1 95 ? 16.494 21.045 -0.704 1.00 47.82 79 GLY A CA 1
ATOM 645 C C . GLY A 1 95 ? 16.700 20.776 -2.187 1.00 48.38 79 GLY A C 1
ATOM 646 O O . GLY A 1 95 ? 17.481 19.896 -2.553 1.00 40.80 79 GLY A O 1
ATOM 647 N N . PRO A 1 96 ? 15.996 21.528 -3.046 1.00 52.76 80 PRO A N 1
ATOM 648 C CA . PRO A 1 96 ? 16.128 21.417 -4.502 1.00 55.33 80 PRO A CA 1
ATOM 649 C C . PRO A 1 96 ? 17.530 21.770 -4.979 1.00 49.19 80 PRO A C 1
ATOM 650 O O . PRO A 1 96 ? 17.921 21.345 -6.060 1.00 44.33 80 PRO A O 1
ATOM 654 N N . GLU A 1 97 ? 18.270 22.524 -4.173 1.00 42.10 81 GLU A N 1
ATOM 655 C CA . GLU A 1 97 ? 19.566 23.069 -4.576 1.00 44.58 81 GLU A CA 1
ATOM 656 C C . GLU A 1 97 ? 20.721 22.170 -4.168 1.00 42.48 81 GLU A C 1
ATOM 657 O O . GLU A 1 97 ? 21.866 22.414 -4.540 1.00 49.66 81 GLU A O 1
ATOM 663 N N . ARG A 1 98 ? 20.424 21.147 -3.375 1.00 34.67 82 ARG A N 1
ATOM 664 C CA . ARG A 1 98 ? 21.454 20.249 -2.863 1.00 37.80 82 ARG A CA 1
ATOM 665 C C . ARG A 1 98 ? 21.361 18.880 -3.547 1.00 36.15 82 ARG A C 1
ATOM 666 O O . ARG A 1 98 ? 20.273 18.424 -3.879 1.00 38.05 82 ARG A O 1
ATOM 674 N N . ARG A 1 99 ? 22.496 18.230 -3.765 1.00 35.60 83 ARG A N 1
ATOM 675 C CA . ARG A 1 99 ? 22.487 16.905 -4.355 1.00 44.63 83 ARG A CA 1
ATOM 676 C C . ARG A 1 99 ? 21.854 15.885 -3.401 1.00 45.41 83 ARG A C 1
ATOM 677 O O . ARG A 1 99 ? 22.033 15.965 -2.186 1.00 45.43 83 ARG A O 1
ATOM 685 N N . ALA A 1 100 ? 21.112 14.927 -3.952 1.00 33.40 84 ALA A N 1
ATOM 686 C CA . ALA A 1 100 ? 20.527 13.869 -3.138 1.00 34.64 84 ALA A CA 1
ATOM 687 C C . ALA A 1 100 ? 21.580 12.799 -2.976 1.00 36.63 84 ALA A C 1
ATOM 688 O O . ALA A 1 100 ? 22.565 12.789 -3.706 1.00 32.81 84 ALA A O 1
ATOM 690 N N . GLU A 1 101 ? 21.394 11.916 -2.005 1.00 31.33 85 GLU A N 1
ATOM 691 C CA . GLU A 1 101 ? 22.345 10.840 -1.799 1.00 31.36 85 GLU A CA 1
ATOM 692 C C . GLU A 1 101 ? 21.610 9.528 -1.821 1.00 27.00 85 GLU A C 1
ATOM 693 O O . GLU A 1 101 ? 20.613 9.352 -1.120 1.00 34.48 85 GLU A O 1
ATOM 699 N N . ILE A 1 102 ? 22.114 8.609 -2.629 1.00 21.52 86 ILE A N 1
ATOM 700 C CA . ILE A 1 102 ? 21.579 7.262 -2.687 1.00 20.81 86 ILE A CA 1
ATOM 701 C C . ILE A 1 102 ? 22.620 6.407 -2.017 1.00 32.52 86 ILE A C 1
ATOM 702 O O . ILE A 1 102 ? 23.755 6.320 -2.491 1.00 33.09 86 ILE A O 1
ATOM 707 N N . TRP A 1 103 ? 22.228 5.777 -0.919 1.00 27.52 87 TRP A N 1
ATOM 708 C CA . TRP A 1 103 ? 23.115 4.897 -0.177 1.00 31.78 87 TRP A CA 1
ATOM 709 C C . TRP A 1 103 ? 22.786 3.440 -0.412 1.00 30.27 87 TRP A C 1
ATOM 710 O O . TRP A 1 103 ? 21.623 3.032 -0.350 1.00 30.16 87 TRP A O 1
ATOM 721 N N . ILE A 1 104 ? 23.830 2.663 -0.668 1.00 28.00 88 ILE A N 1
ATOM 722 C CA . ILE A 1 104 ? 23.699 1.272 -1.063 1.00 30.26 88 ILE A CA 1
ATOM 723 C C . ILE A 1 104 ? 24.397 0.361 -0.058 1.00 33.09 88 ILE A C 1
ATOM 724 O O . ILE A 1 104 ? 25.519 0.645 0.349 1.00 33.95 88 ILE A O 1
ATOM 729 N N . PHE A 1 105 ? 23.734 -0.738 0.316 1.00 36.86 89 PHE A N 1
ATOM 730 C CA . PHE A 1 105 ? 24.202 -1.608 1.402 1.00 41.12 89 PHE A CA 1
ATOM 731 C C . PHE A 1 105 ? 24.278 -3.079 1.018 1.00 42.51 89 PHE A C 1
ATOM 732 O O . PHE A 1 105 ? 23.249 -3.735 0.850 1.00 40.94 89 PHE A O 1
ATOM 740 N N . GLY A 1 106 ? 25.494 -3.603 0.932 1.00 38.24 90 GLY A N 1
ATOM 741 C CA . GLY A 1 106 ? 25.698 -5.033 0.860 1.00 46.28 90 GLY A CA 1
ATOM 742 C C . GLY A 1 106 ? 27.173 -5.323 0.715 1.00 57.04 90 GLY A C 1
ATOM 743 O O . GLY A 1 106 ? 28.001 -4.412 0.831 1.00 50.80 90 GLY A O 1
ATOM 744 N N . PRO A 1 107 ? 27.510 -6.592 0.444 1.00 75.32 91 PRO A N 1
ATOM 745 C CA . PRO A 1 107 ? 28.886 -6.988 0.134 1.00 83.68 91 PRO A CA 1
ATOM 746 C C . PRO A 1 107 ? 29.486 -6.033 -0.893 1.00 87.68 91 PRO A C 1
ATOM 747 O O . PRO A 1 107 ? 28.818 -5.703 -1.872 1.00 83.90 91 PRO A O 1
ATOM 751 N N . PRO A 1 108 ? 30.726 -5.581 -0.661 1.00 86.89 92 PRO A N 1
ATOM 752 C CA . PRO A 1 108 ? 31.465 -4.688 -1.567 1.00 88.95 92 PRO A CA 1
ATOM 753 C C . PRO A 1 108 ? 31.557 -5.162 -3.029 1.00 88.20 92 PRO A C 1
ATOM 754 O O . PRO A 1 108 ? 31.496 -4.317 -3.923 1.00 81.21 92 PRO A O 1
ATOM 758 N N . PRO A 1 109 ? 31.710 -6.479 -3.274 1.00 107.12 93 PRO A N 1
ATOM 759 C CA . PRO A 1 109 ? 31.703 -6.939 -4.669 1.00 107.70 93 PRO A CA 1
ATOM 760 C C . PRO A 1 109 ? 30.374 -6.619 -5.349 1.00 104.83 93 PRO A C 1
ATOM 761 O O . PRO A 1 109 ? 30.287 -6.593 -6.576 1.00 107.89 93 PRO A O 1
ATOM 765 N N . PHE A 1 110 ? 29.349 -6.376 -4.538 1.00 100.96 94 PHE A N 1
ATOM 766 C CA . PHE A 1 110 ? 28.015 -6.063 -5.032 1.00 93.50 94 PHE A CA 1
ATOM 767 C C . PHE A 1 110 ? 27.814 -4.558 -5.163 1.00 92.81 94 PHE A C 1
ATOM 768 O O . PHE A 1 110 ? 27.378 -4.072 -6.207 1.00 104.43 94 PHE A O 1
ATOM 770 N N . ARG A 1 111 ? 28.139 -3.829 -4.099 1.00 56.81 95 ARG A N 1
ATOM 771 C CA . ARG A 1 111 ? 27.989 -2.375 -4.064 1.00 52.62 95 ARG A CA 1
ATOM 772 C C . ARG A 1 111 ? 28.654 -1.660 -5.245 1.00 58.41 95 ARG A C 1
ATOM 773 O O . ARG A 1 111 ? 28.206 -0.587 -5.656 1.00 53.46 95 ARG A O 1
ATOM 775 N N . ARG A 1 112 ? 29.726 -2.243 -5.775 1.00 59.50 96 ARG A N 1
ATOM 776 C CA . ARG A 1 112 ? 30.430 -1.653 -6.914 1.00 65.84 96 ARG A CA 1
ATOM 777 C C . ARG A 1 112 ? 29.597 -1.653 -8.206 1.00 60.03 96 ARG A C 1
ATOM 778 O O . ARG A 1 112 ? 29.458 -0.613 -8.875 1.00 45.95 96 ARG A O 1
ATOM 786 N N . ASP A 1 113 ? 29.033 -2.810 -8.538 1.00 73.93 97 ASP A N 1
ATOM 787 C CA . ASP A 1 113 ? 28.325 -2.988 -9.805 1.00 78.39 97 ASP A CA 1
ATOM 788 C C . ASP A 1 113 ? 26.898 -2.447 -9.757 1.00 65.94 97 ASP A C 1
ATOM 789 O O . ASP A 1 113 ? 26.366 -1.975 -10.763 1.00 63.62 97 ASP A O 1
ATOM 794 N N . VAL A 1 114 ? 26.278 -2.542 -8.586 1.00 43.02 98 VAL A N 1
ATOM 795 C CA . VAL A 1 114 ? 25.013 -1.870 -8.333 1.00 34.54 98 VAL A CA 1
ATOM 796 C C . VAL A 1 114 ? 25.218 -0.361 -8.469 1.00 34.17 98 VAL A C 1
ATOM 797 O O . VAL A 1 114 ? 24.328 0.361 -8.899 1.00 37.16 98 VAL A O 1
ATOM 801 N N . ASP A 1 115 ? 26.422 0.096 -8.144 1.00 39.73 99 ASP A N 1
ATOM 802 C CA . ASP A 1 115 ? 26.792 1.499 -8.302 1.00 39.94 99 ASP A CA 1
ATOM 803 C C . ASP A 1 115 ? 26.817 1.904 -9.788 1.00 36.70 99 ASP A C 1
ATOM 804 O O . ASP A 1 115 ? 26.332 2.968 -10.150 1.00 32.77 99 ASP A O 1
ATOM 809 N N . ARG A 1 116 ? 27.390 1.059 -10.641 1.00 37.41 100 ARG A N 1
ATOM 810 C CA . ARG A 1 116 ? 27.382 1.335 -12.076 1.00 37.19 100 ARG A CA 1
ATOM 811 C C . ARG A 1 116 ? 25.967 1.275 -12.662 1.00 27.56 100 ARG A C 1
ATOM 812 O O . ARG A 1 116 ? 25.587 2.130 -13.461 1.00 24.18 100 ARG A O 1
ATOM 820 N N . MET A 1 117 ? 25.189 0.280 -12.241 1.00 25.38 101 MET A N 1
ATOM 821 C CA . MET A 1 117 ? 23.772 0.174 -12.614 1.00 25.10 101 MET A CA 1
ATOM 822 C C . MET A 1 117 ? 22.938 1.427 -12.276 1.00 28.82 101 MET A C 1
ATOM 823 O O . MET A 1 117 ? 22.209 1.933 -13.136 1.00 24.76 101 MET A O 1
ATOM 828 N N . LEU A 1 118 ? 23.046 1.927 -11.036 1.00 26.11 102 LEU A N 1
ATOM 829 C CA . LEU A 1 118 ? 22.332 3.150 -10.634 1.00 27.93 102 LEU A CA 1
ATOM 830 C C . LEU A 1 118 ? 22.825 4.414 -11.352 1.00 27.20 102 LEU A C 1
ATOM 831 O O . LEU A 1 118 ? 22.045 5.320 -11.653 1.00 29.74 102 LEU A O 1
ATOM 836 N N . THR A 1 119 ? 24.119 4.474 -11.624 1.00 23.28 103 THR A N 1
ATOM 837 C CA . THR A 1 119 ? 24.655 5.519 -12.488 1.00 31.49 103 THR A CA 1
ATOM 838 C C . THR A 1 119 ? 24.110 5.423 -13.926 1.00 29.76 103 THR A C 1
ATOM 839 O O . THR A 1 119 ? 23.695 6.420 -14.512 1.00 28.12 103 THR A O 1
ATOM 843 N N . ASP A 1 120 ? 24.112 4.223 -14.494 1.00 25.95 104 ASP A N 1
ATOM 844 C CA . ASP A 1 120 ? 23.546 4.026 -15.825 1.00 27.78 104 ASP A CA 1
ATOM 845 C C . ASP A 1 120 ? 22.059 4.383 -15.851 1.00 30.17 104 ASP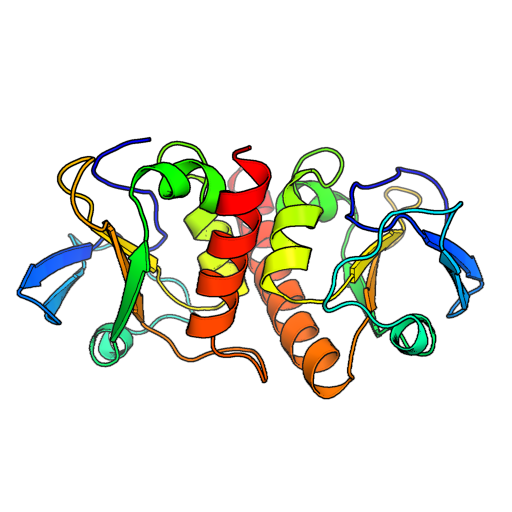 A C 1
ATOM 846 O O . ASP A 1 120 ? 21.569 4.964 -16.819 1.00 36.43 104 ASP A O 1
ATOM 851 N N . LEU A 1 121 ? 21.349 4.045 -14.783 1.00 30.28 105 LEU A N 1
ATOM 852 C CA . LEU A 1 121 ? 19.914 4.321 -14.697 1.00 27.94 105 LEU A CA 1
ATOM 853 C C . LEU A 1 121 ? 19.679 5.811 -14.629 1.00 30.43 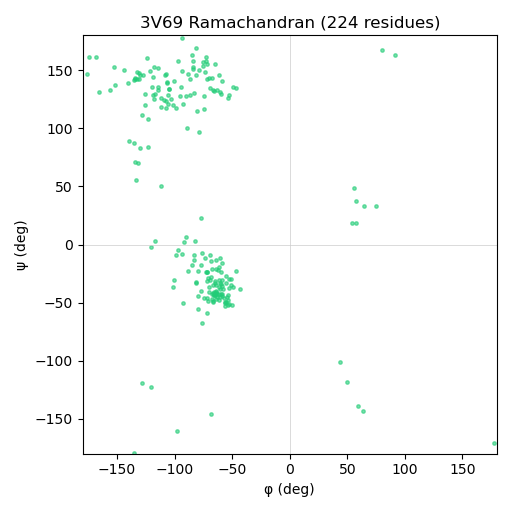105 LEU A C 1
ATOM 854 O O . LEU A 1 121 ? 18.761 6.330 -15.274 1.00 27.16 105 LEU A O 1
ATOM 859 N N . ALA A 1 122 ? 20.513 6.488 -13.830 1.00 23.96 106 ALA A N 1
ATOM 860 C CA . ALA A 1 122 ? 20.477 7.942 -13.709 1.00 30.24 106 ALA A CA 1
ATOM 861 C C . ALA A 1 122 ? 20.711 8.646 -15.052 1.00 30.52 106 ALA A C 1
ATOM 862 O O . ALA A 1 122 ? 20.008 9.594 -15.385 1.00 26.29 106 ALA A O 1
ATOM 864 N N . HIS A 1 123 ? 21.696 8.180 -15.816 1.00 34.63 107 HIS A N 1
ATOM 865 C CA . HIS A 1 123 ? 21.959 8.724 -17.152 1.00 32.76 107 HIS A CA 1
ATOM 866 C C . HIS A 1 123 ? 20.714 8.643 -18.041 1.00 27.98 107 HIS A C 1
ATOM 867 O O . HIS A 1 123 ? 20.303 9.622 -18.652 1.00 31.93 107 HIS A O 1
ATOM 874 N N . TYR A 1 124 ? 20.101 7.475 -18.081 1.00 29.34 108 TYR A N 1
ATOM 875 C CA . TYR A 1 124 ? 18.863 7.290 -18.817 1.00 24.62 108 TYR A CA 1
ATOM 876 C C . TYR A 1 124 ? 17.743 8.244 -18.384 1.00 24.95 108 TYR A C 1
ATOM 877 O O . TYR A 1 124 ? 17.126 8.908 -19.216 1.00 33.26 108 TYR A O 1
ATOM 886 N N . CYS A 1 125 ? 17.494 8.318 -17.082 1.00 26.53 109 CYS A N 1
ATOM 887 C CA . CYS A 1 125 ? 16.423 9.152 -16.537 1.00 25.56 109 CYS A CA 1
ATOM 888 C C . CYS A 1 125 ? 16.655 10.635 -16.775 1.00 26.98 109 CYS A C 1
ATOM 889 O O . CYS A 1 125 ? 15.718 11.399 -16.924 1.00 32.34 109 CYS A O 1
ATOM 892 N N . ARG A 1 126 ? 17.918 11.031 -16.804 1.00 26.05 110 ARG A N 1
ATOM 893 C CA . ARG A 1 126 ? 18.281 12.393 -17.130 1.00 34.25 110 ARG A CA 1
ATOM 894 C C . ARG A 1 126 ? 17.927 12.744 -18.562 1.00 31.92 110 ARG A C 1
ATOM 895 O O . ARG A 1 126 ? 17.436 13.843 -18.818 1.00 33.84 110 ARG A O 1
ATOM 903 N N . MET A 1 127 ? 18.211 11.824 -19.492 1.00 28.49 111 MET A N 1
ATOM 904 C CA . MET A 1 127 ? 17.859 12.007 -20.905 1.00 33.13 111 MET A CA 1
ATOM 905 C C . MET A 1 127 ? 16.355 12.098 -21.105 1.00 33.13 111 MET A C 1
ATOM 906 O O . MET A 1 127 ? 15.869 12.956 -21.835 1.00 37.00 111 MET A O 1
ATOM 911 N N . LYS A 1 128 ? 15.617 11.209 -20.453 1.00 34.38 112 LYS A N 1
ATOM 912 C CA . LYS A 1 128 ? 14.158 11.224 -20.557 1.00 45.35 112 LYS A CA 1
ATOM 913 C C . LYS A 1 128 ? 13.580 12.518 -19.977 1.00 46.14 112 LYS A C 1
ATOM 914 O O . LYS A 1 128 ? 12.656 13.091 -20.529 1.00 51.73 112 LYS A O 1
ATOM 920 N N . LEU A 1 129 ? 14.118 12.957 -18.846 1.00 40.84 113 LEU A N 1
ATOM 921 C CA . LEU A 1 129 ? 13.714 14.215 -18.228 1.00 43.53 113 LEU A CA 1
ATOM 922 C C . LEU A 1 129 ? 13.820 15.364 -19.223 1.00 46.70 113 LEU A C 1
ATOM 923 O O . LEU A 1 129 ? 12.896 16.154 -19.388 1.00 50.09 113 LEU A O 1
ATOM 928 N N . MET A 1 130 ? 14.954 15.433 -19.902 1.00 43.92 114 MET A N 1
ATOM 929 C CA . MET A 1 130 ? 15.205 16.496 -20.862 1.00 43.41 114 MET A CA 1
ATOM 930 C C . MET A 1 130 ? 14.475 16.327 -22.185 1.00 46.23 114 MET A C 1
ATOM 931 O O . MET A 1 130 ? 14.482 17.227 -23.023 1.00 48.55 114 MET A O 1
ATOM 936 N N . GLU A 1 131 ? 13.838 15.184 -22.368 1.00 47.40 115 GLU A N 1
ATOM 937 C CA . GLU A 1 131 ? 13.077 14.946 -23.581 1.00 58.96 115 GLU A CA 1
ATOM 938 C C . GLU A 1 131 ? 11.578 15.148 -23.331 1.00 67.41 115 GLU A C 1
ATOM 939 O O . GLU A 1 131 ? 10.865 15.669 -24.190 1.00 68.47 115 GLU A O 1
ATOM 945 N N . ILE A 1 132 ? 11.114 14.762 -22.145 1.00 94.24 116 ILE A N 1
ATOM 946 C CA . ILE A 1 132 ? 9.698 14.876 -21.791 1.00 102.92 116 ILE A CA 1
ATOM 947 C C . ILE A 1 132 ? 9.282 16.333 -21.551 1.00 108.99 116 ILE A C 1
ATOM 948 O O . ILE A 1 132 ? 8.108 16.692 -21.679 1.00 110.82 116 ILE A O 1
ATOM 953 N N . GLU A 1 133 ? 10.256 17.173 -21.217 1.00 90.56 117 GLU A N 1
ATOM 954 C CA . GLU A 1 133 ? 10.009 18.598 -21.042 1.00 88.06 117 GLU A CA 1
ATOM 955 C C . GLU A 1 133 ? 9.648 19.258 -22.368 1.00 98.74 117 GLU A C 1
ATOM 956 O O . GLU A 1 133 ? 9.742 20.479 -22.496 1.00 104.33 117 GLU A O 1
ATOM 962 N N . SER B 1 19 ? -1.647 -6.645 -18.653 1.00 97.81 3 SER B N 1
ATOM 963 C CA . SER B 1 19 ? -0.477 -6.662 -19.526 1.00 100.72 3 SER B CA 1
ATOM 964 C C . SER B 1 19 ? -0.750 -7.408 -20.838 1.00 100.76 3 SER B C 1
ATOM 965 O O . SER B 1 19 ? -1.642 -8.252 -20.910 1.00 105.67 3 SER B O 1
ATOM 968 N N . LEU B 1 20 ? 0.041 -7.097 -21.862 1.00 93.11 4 LEU B N 1
ATOM 969 C CA . LEU B 1 20 ? -0.288 -7.427 -23.253 1.00 91.46 4 LEU B CA 1
ATOM 970 C C . LEU B 1 20 ? 0.375 -8.708 -23.786 1.00 90.86 4 LEU B C 1
ATOM 971 O O . LEU B 1 20 ? 0.795 -9.576 -23.018 1.00 89.25 4 LEU B O 1
ATOM 976 N N . LYS B 1 21 ? 0.437 -8.816 -25.113 1.00 83.79 5 LYS B N 1
ATOM 977 C CA . LYS B 1 21 ? 1.168 -9.881 -25.789 1.00 70.41 5 LYS B CA 1
ATOM 978 C C . LYS B 1 21 ? 2.519 -9.360 -26.287 1.00 56.47 5 LYS B C 1
ATOM 979 O O . LYS B 1 21 ? 3.479 -10.119 -26.371 1.00 59.81 5 LYS B O 1
ATOM 985 N N . ARG B 1 22 ? 2.587 -8.072 -26.628 1.00 42.66 6 ARG B N 1
ATOM 986 C CA . ARG B 1 22 ? 3.872 -7.392 -26.784 1.00 33.59 6 ARG B CA 1
ATOM 987 C C . ARG B 1 22 ? 4.165 -6.494 -25.569 1.00 40.09 6 ARG B C 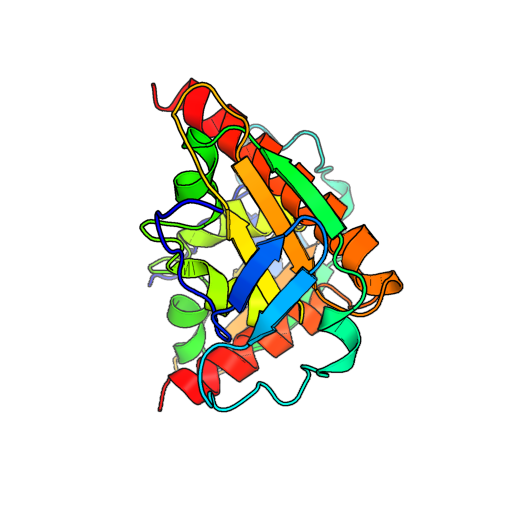1
ATOM 988 O O . ARG B 1 22 ? 3.366 -5.624 -25.226 1.00 44.04 6 ARG B O 1
ATOM 996 N N . PHE B 1 23 ? 5.316 -6.698 -24.935 1.00 29.70 7 PHE B N 1
ATOM 997 C CA . PHE B 1 23 ? 5.706 -5.876 -23.794 1.00 28.35 7 PHE B CA 1
ATOM 998 C C . PHE B 1 23 ? 6.630 -4.771 -24.271 1.00 32.94 7 PHE B C 1
ATOM 999 O O . PHE B 1 23 ? 7.259 -4.916 -25.311 1.00 32.98 7 PHE B O 1
ATOM 1007 N N . GLN B 1 24 ? 6.739 -3.680 -23.510 1.00 29.02 8 GLN B N 1
ATOM 1008 C CA . GLN B 1 24 ? 7.547 -2.549 -23.950 1.00 27.34 8 GLN B CA 1
ATOM 1009 C C . GLN B 1 24 ? 9.034 -2.844 -23.863 1.00 21.60 8 GLN B C 1
ATOM 1010 O O . GLN B 1 24 ? 9.464 -3.711 -23.117 1.00 20.45 8 GLN B O 1
ATOM 1016 N N . THR B 1 25 ? 9.824 -2.115 -24.630 1.00 18.51 9 THR B N 1
ATOM 1017 C CA . THR B 1 25 ? 11.256 -2.335 -24.612 1.00 20.88 9 THR B CA 1
ATOM 1018 C C . THR B 1 25 ? 11.904 -1.192 -25.349 1.00 25.50 9 THR B C 1
ATOM 1019 O O . THR B 1 25 ? 11.230 -0.491 -26.120 1.00 27.63 9 THR B O 1
ATOM 1023 N N . LEU B 1 26 ? 13.202 -0.987 -25.123 1.00 22.37 10 LEU B N 1
ATOM 1024 C CA . LEU B 1 26 ? 13.935 0.014 -25.907 1.00 22.48 10 LEU B CA 1
ATOM 1025 C C . LEU B 1 26 ? 14.081 -0.401 -27.377 1.00 28.21 10 LEU B C 1
ATOM 1026 O O . LEU B 1 26 ? 14.203 0.459 -28.252 1.00 27.86 10 LEU B O 1
ATOM 1031 N N . VAL B 1 27 ? 14.096 -1.712 -27.643 1.00 20.13 11 VAL B N 1
ATOM 1032 C CA . VAL B 1 27 ? 14.341 -2.217 -29.002 1.00 17.45 11 VAL B CA 1
ATOM 1033 C C . VAL B 1 27 ? 13.443 -3.385 -29.303 1.00 18.51 11 VAL B C 1
ATOM 1034 O O . VAL B 1 27 ? 13.788 -4.541 -29.032 1.00 26.40 11 VAL B O 1
ATOM 1038 N N . PRO B 1 28 ? 12.255 -3.095 -29.828 1.00 19.08 12 PRO B N 1
ATOM 1039 C CA . PRO B 1 28 ? 11.295 -4.162 -30.112 1.00 21.42 12 PRO B CA 1
ATOM 1040 C C . PRO B 1 28 ? 11.848 -5.172 -31.125 1.00 29.20 12 PRO B C 1
ATOM 1041 O O . PRO B 1 28 ? 12.406 -4.792 -32.177 1.00 18.40 12 PRO B O 1
ATOM 1045 N N . LEU B 1 29 ? 11.717 -6.452 -30.774 1.00 23.58 13 LEU B N 1
ATOM 1046 C CA . LEU B 1 29 ? 12.257 -7.543 -31.583 1.00 23.66 13 LEU B CA 1
ATOM 1047 C C . LEU B 1 29 ? 11.169 -8.490 -32.099 1.00 19.54 13 LEU B C 1
ATOM 1048 O O . LEU B 1 29 ? 10.114 -8.607 -31.491 1.00 19.10 13 LEU B O 1
ATOM 1053 N N . ASP B 1 30 ? 11.426 -9.145 -33.234 1.00 24.21 14 ASP B N 1
ATOM 1054 C CA . ASP B 1 30 ? 10.618 -10.286 -33.664 1.00 21.67 14 ASP B CA 1
ATOM 1055 C C . ASP B 1 30 ? 11.322 -11.537 -33.203 1.00 26.27 14 ASP B C 1
ATOM 1056 O O . ASP B 1 30 ? 12.499 -11.719 -33.493 1.00 28.36 14 ASP B O 1
ATOM 1061 N N . HIS B 1 31 ? 10.600 -12.404 -32.507 1.00 23.48 15 HIS B N 1
ATOM 1062 C CA . HIS B 1 31 ? 11.129 -13.699 -32.110 1.00 25.88 15 HIS B CA 1
ATOM 1063 C C . HIS B 1 31 ? 10.840 -14.707 -33.209 1.00 28.24 15 HIS B C 1
ATOM 1064 O O . HIS B 1 31 ? 9.719 -15.217 -33.317 1.00 30.01 15 HIS B O 1
ATOM 1071 N N . LYS B 1 32 ? 11.852 -14.982 -34.028 1.00 31.85 16 LYS B N 1
ATOM 1072 C CA . LYS B 1 32 ? 11.694 -15.847 -35.207 1.00 39.09 16 LYS B CA 1
ATOM 1073 C C . LYS B 1 32 ? 11.620 -17.323 -34.833 1.00 41.92 16 LYS B C 1
ATOM 1074 O O . LYS B 1 32 ? 10.576 -17.958 -34.986 1.00 39.25 16 LYS B O 1
ATOM 1080 N N . GLN B 1 33 ? 12.727 -17.867 -34.333 1.00 39.79 17 GLN B N 1
ATOM 1081 C CA . GLN B 1 33 ? 12.703 -19.216 -33.769 1.00 38.40 17 GLN B CA 1
ATOM 1082 C C . GLN B 1 33 ? 13.808 -19.482 -32.749 1.00 34.51 17 GLN B C 1
ATOM 1083 O O . GLN B 1 33 ? 14.979 -19.196 -33.012 1.00 35.93 17 GLN B O 1
ATOM 1089 N N . GLY B 1 34 ? 13.438 -20.071 -31.613 1.00 36.93 18 GLY B N 1
ATOM 1090 C CA . GLY B 1 34 ? 14.415 -20.425 -30.602 1.00 33.31 18 GLY B CA 1
ATOM 1091 C C . GLY B 1 34 ? 15.296 -19.222 -30.316 1.00 36.47 18 GLY B C 1
ATOM 1092 O O . GLY B 1 34 ? 14.797 -18.174 -29.912 1.00 31.59 18 GLY B O 1
ATOM 1093 N N . THR B 1 35 ? 16.596 -19.353 -30.569 1.00 35.77 19 THR B N 1
ATOM 1094 C CA . THR B 1 35 ? 17.556 -18.287 -30.272 1.00 33.69 19 THR B CA 1
ATOM 1095 C C . THR B 1 35 ? 17.654 -17.170 -31.333 1.00 33.55 19 THR B C 1
ATOM 1096 O O . THR B 1 35 ? 18.477 -16.263 -31.221 1.00 30.14 19 THR B O 1
ATOM 1100 N N . LEU B 1 36 ? 16.829 -17.237 -32.366 1.00 33.42 20 LEU B N 1
ATOM 1101 C CA . LEU B 1 36 ? 16.933 -16.262 -33.443 1.00 28.93 20 LEU B CA 1
ATOM 1102 C C . LEU B 1 36 ? 15.917 -15.129 -33.310 1.00 27.81 20 LEU B C 1
ATOM 1103 O O . LEU B 1 36 ? 14.699 -15.341 -33.357 1.00 25.63 20 LEU B O 1
ATOM 1108 N N . PHE B 1 37 ? 16.434 -13.919 -33.143 1.00 27.56 21 PHE B N 1
ATOM 1109 C CA . PHE B 1 37 ? 15.589 -12.741 -33.051 1.00 26.79 21 PHE B CA 1
ATOM 1110 C C . PHE B 1 37 ? 15.983 -11.720 -34.108 1.00 26.92 21 PHE B C 1
ATOM 1111 O O . PHE B 1 37 ? 17.099 -11.727 -34.609 1.00 29.78 21 PHE B O 1
ATOM 1119 N N . GLU B 1 38 ? 15.083 -10.799 -34.412 1.00 29.08 22 GLU B N 1
ATOM 1120 C CA . GLU B 1 38 ? 15.419 -9.740 -35.349 1.00 23.33 22 GLU B CA 1
ATOM 1121 C C . GLU B 1 38 ? 14.840 -8.404 -34.897 1.00 20.62 22 GLU B C 1
ATOM 1122 O O . GLU B 1 38 ? 13.713 -8.333 -34.418 1.00 29.36 22 GLU B O 1
ATOM 1128 N N . ILE B 1 39 ? 15.621 -7.343 -35.039 1.00 26.29 23 ILE B N 1
ATOM 1129 C CA . ILE B 1 39 ? 15.149 -6.002 -34.702 1.00 24.92 23 ILE B CA 1
ATOM 1130 C C . ILE B 1 39 ? 14.033 -5.595 -35.677 1.00 31.81 23 ILE B C 1
ATOM 1131 O O . ILE B 1 39 ? 14.171 -5.761 -36.887 1.00 23.93 23 ILE B O 1
ATOM 1136 N N . ILE B 1 40 ? 12.926 -5.071 -35.162 1.00 25.28 24 ILE B N 1
ATOM 1137 C CA . ILE B 1 40 ? 11.827 -4.651 -36.035 1.00 23.13 24 ILE B CA 1
ATOM 1138 C C . ILE B 1 40 ? 12.039 -3.214 -36.513 1.00 29.56 24 ILE B C 1
ATOM 1139 O O . ILE B 1 40 ? 12.290 -2.307 -35.693 1.00 29.84 24 ILE B O 1
ATOM 1144 N N . GLY B 1 41 ? 11.953 -3.001 -37.831 1.00 25.06 25 GLY B N 1
ATOM 1145 C CA . GLY B 1 41 ? 12.096 -1.675 -38.423 1.00 22.52 25 GLY B CA 1
ATOM 1146 C C . GLY B 1 41 ? 13.469 -1.024 -38.242 1.00 30.38 25 GLY B C 1
ATOM 1147 O O . GLY B 1 41 ? 14.495 -1.699 -38.287 1.00 30.66 25 GLY B O 1
ATOM 1148 N N . GLU B 1 42 ? 13.493 0.294 -38.042 1.00 31.36 26 GLU B N 1
ATOM 1149 C CA . GLU B 1 42 ? 14.746 1.023 -37.854 1.00 34.07 26 GLU B CA 1
ATOM 1150 C C . GLU B 1 42 ? 14.702 1.970 -36.633 1.00 42.31 26 GLU B C 1
ATOM 1151 O O . GLU B 1 42 ? 14.699 3.190 -36.782 1.00 40.97 26 GLU B O 1
ATOM 1157 N N . PRO B 1 43 ? 14.688 1.409 -35.417 1.00 36.27 27 PRO B N 1
ATOM 1158 C CA . PRO B 1 43 ? 14.634 2.258 -34.221 1.00 28.30 27 PRO B CA 1
ATOM 1159 C C . PRO B 1 43 ? 15.994 2.909 -33.943 1.00 31.57 27 PRO B C 1
ATOM 1160 O O . PRO B 1 43 ? 17.034 2.395 -34.355 1.00 29.71 27 PRO B O 1
ATOM 1164 N N . LYS B 1 44 ? 16.004 4.026 -33.229 1.00 33.23 28 LYS B N 1
ATOM 1165 C CA . LYS B 1 44 ? 17.272 4.555 -32.770 1.00 40.33 28 LYS B CA 1
ATOM 1166 C C . LYS B 1 44 ? 17.728 3.665 -31.623 1.00 35.83 28 LYS B C 1
ATOM 1167 O O . LYS B 1 44 ? 16.980 3.431 -30.685 1.00 43.52 28 LYS B O 1
ATOM 1173 N N . LEU B 1 45 ? 18.955 3.169 -31.707 1.00 35.01 29 LEU B N 1
ATOM 1174 C CA . LEU B 1 45 ? 19.464 2.235 -30.727 1.00 34.61 29 LEU B CA 1
ATOM 1175 C C . LEU B 1 45 ? 20.110 2.953 -29.546 1.00 36.16 29 LEU B C 1
ATOM 1176 O O . LEU B 1 45 ? 20.695 4.017 -29.704 1.00 41.29 29 LEU B O 1
ATOM 1181 N N . PRO B 1 46 ? 19.994 2.365 -28.351 1.00 25.48 30 PRO B N 1
ATOM 1182 C CA . PRO B 1 46 ? 20.712 2.890 -27.193 1.00 23.54 30 PRO B CA 1
ATOM 1183 C C . PRO B 1 46 ? 22.210 2.890 -27.483 1.00 28.00 30 PRO B C 1
ATOM 1184 O O . PRO B 1 46 ? 22.689 1.953 -28.100 1.00 28.65 30 PRO B O 1
ATOM 1188 N N . LYS B 1 47 ? 22.929 3.922 -27.048 1.00 33.28 31 LYS B N 1
ATOM 1189 C CA . LYS B 1 47 ? 24.378 3.984 -27.217 1.00 34.48 31 LYS B CA 1
ATOM 1190 C C . LYS B 1 47 ? 25.096 2.710 -26.778 1.00 39.46 31 LYS B C 1
ATOM 1191 O O . LYS B 1 47 ? 26.110 2.334 -27.357 1.00 45.77 31 LYS B O 1
ATOM 1197 N N . TRP B 1 48 ? 24.612 2.073 -25.717 1.00 38.55 32 TRP B N 1
ATOM 1198 C CA . TRP B 1 48 ? 25.340 0.950 -25.149 1.00 35.64 32 TRP B CA 1
ATOM 1199 C C . TRP B 1 48 ? 25.064 -0.347 -25.883 1.00 34.99 32 TRP B C 1
ATOM 1200 O O . TRP B 1 48 ? 25.688 -1.367 -25.604 1.00 36.16 32 TRP B O 1
ATOM 1211 N N . PHE B 1 49 ? 24.095 -0.315 -26.789 1.00 25.33 33 PHE B N 1
ATOM 1212 C CA . PHE B 1 49 ? 23.610 -1.532 -27.411 1.00 29.06 33 PHE B CA 1
ATOM 1213 C C . PHE B 1 49 ? 24.209 -1.707 -28.811 1.00 36.72 33 PHE B C 1
ATOM 1214 O O . PHE B 1 49 ? 24.361 -0.732 -29.552 1.00 38.57 33 PHE B O 1
ATOM 1222 N N . HIS B 1 50 ? 24.558 -2.944 -29.162 1.00 41.59 34 HIS B N 1
ATOM 1223 C CA . HIS B 1 50 ? 25.022 -3.272 -30.519 1.00 37.61 34 HIS B CA 1
ATOM 1224 C C . HIS B 1 50 ? 24.248 -4.496 -31.000 1.00 39.26 34 HIS B C 1
ATOM 1225 O O . HIS B 1 50 ? 23.890 -5.362 -30.196 1.00 40.09 34 HIS B O 1
ATOM 1232 N N . VAL B 1 51 ? 23.987 -4.574 -32.301 1.00 28.08 35 VAL B N 1
ATOM 1233 C CA . VAL B 1 51 ? 23.151 -5.648 -32.834 1.00 30.52 35 VAL B CA 1
ATOM 1234 C C . VAL B 1 51 ? 23.713 -7.031 -32.532 1.00 27.77 35 VAL B C 1
ATOM 1235 O O . VAL B 1 51 ? 22.962 -7.992 -32.369 1.00 29.64 35 VAL B O 1
ATOM 1239 N N . GLU B 1 52 ? 25.035 -7.127 -32.444 1.00 29.75 36 GLU B N 1
ATOM 1240 C CA . GLU B 1 52 ? 25.691 -8.401 -32.179 1.00 33.22 36 GLU B CA 1
ATOM 1241 C C . GLU B 1 52 ? 25.352 -8.974 -30.804 1.00 39.14 36 GLU B C 1
ATOM 1242 O O . GLU B 1 52 ? 25.622 -10.152 -30.533 1.00 40.00 36 GLU B O 1
ATOM 1248 N N . CYS B 1 53 ? 24.764 -8.141 -29.943 1.00 31.34 37 CYS B N 1
ATOM 1249 C CA . CYS B 1 53 ? 24.311 -8.587 -28.629 1.00 30.12 37 CYS B CA 1
ATOM 1250 C C . CYS B 1 53 ? 23.265 -9.693 -28.776 1.00 32.91 37 CYS B C 1
ATOM 1251 O O . CYS B 1 53 ? 23.158 -10.587 -27.923 1.00 41.33 37 CYS B O 1
ATOM 1254 N N . LEU B 1 54 ? 22.476 -9.598 -29.843 1.00 28.60 38 LEU B N 1
ATOM 1255 C CA . LEU B 1 54 ? 21.447 -10.591 -30.153 1.00 37.77 38 LEU B CA 1
ATOM 1256 C C . LEU B 1 54 ? 22.020 -11.995 -30.380 1.00 40.28 38 LEU B C 1
ATOM 1257 O O . LEU B 1 54 ? 21.269 -12.962 -30.433 1.00 45.30 38 LEU B O 1
ATOM 1262 N N . GLU B 1 55 ? 23.343 -12.102 -30.509 1.00 43.98 39 GLU B N 1
ATOM 1263 C CA . GLU B 1 55 ? 24.013 -13.394 -30.727 1.00 46.02 39 GLU B CA 1
ATOM 1264 C C . GLU B 1 55 ? 24.407 -14.068 -29.414 1.00 48.77 39 GLU B C 1
ATOM 1265 O O . GLU B 1 55 ? 25.091 -15.083 -29.404 1.00 46.85 39 GLU B O 1
ATOM 1271 N N . ASP B 1 56 ? 23.978 -13.485 -28.303 1.00 52.07 40 ASP B N 1
ATOM 1272 C CA . ASP B 1 56 ? 24.289 -14.014 -26.982 1.00 53.39 40 ASP B CA 1
ATOM 1273 C C . ASP B 1 56 ? 23.047 -14.043 -26.115 1.00 36.28 40 ASP B C 1
ATOM 1274 O O . ASP B 1 56 ? 23.040 -13.464 -25.042 1.00 34.98 40 ASP B O 1
ATOM 1279 N N . PRO B 1 57 ? 21.982 -14.704 -26.579 1.00 35.64 41 PRO B N 1
ATOM 1280 C CA . PRO B 1 57 ? 20.737 -14.647 -25.811 1.00 30.82 41 PRO B CA 1
ATOM 1281 C C . PRO B 1 57 ? 20.872 -15.535 -24.588 1.00 37.15 41 PRO B C 1
ATOM 1282 O O . PRO B 1 57 ? 21.675 -16.461 -24.621 1.00 41.98 41 PRO B O 1
ATOM 1286 N N . LYS B 1 58 ? 20.129 -15.238 -23.527 1.00 31.01 42 LYS B N 1
ATOM 1287 C CA . LYS B 1 58 ? 19.927 -16.174 -22.433 1.00 30.65 42 LYS B CA 1
ATOM 1288 C C . LYS B 1 58 ? 18.425 -16.209 -22.210 1.00 29.67 42 LYS B C 1
ATOM 1289 O O . LYS B 1 58 ? 17.755 -15.208 -22.375 1.00 30.25 42 LYS B O 1
ATOM 1295 N N . ARG B 1 59 ? 17.898 -17.361 -21.835 1.00 31.05 43 ARG B N 1
ATOM 1296 C CA . ARG B 1 59 ? 16.469 -17.515 -21.632 1.00 33.36 43 ARG B CA 1
ATOM 1297 C C . ARG B 1 59 ? 16.154 -17.915 -20.182 1.00 38.22 43 ARG B C 1
ATOM 1298 O O . ARG B 1 59 ? 16.899 -18.659 -19.557 1.00 40.68 43 ARG B O 1
ATOM 1306 N N . LEU B 1 60 ? 15.045 -17.400 -19.666 1.00 32.42 44 LEU B N 1
ATOM 1307 C CA . LEU B 1 60 ? 14.544 -17.745 -18.353 1.00 38.45 44 LEU B CA 1
ATOM 1308 C C . LEU B 1 60 ? 13.071 -18.034 -18.507 1.00 38.96 44 LEU B C 1
ATOM 1309 O O . LEU B 1 60 ? 12.408 -17.433 -19.350 1.00 35.04 44 LEU B O 1
ATOM 1314 N N . TYR B 1 61 ? 12.548 -18.937 -17.687 1.00 39.96 45 TYR B N 1
ATOM 1315 C CA . TYR B 1 61 ? 11.126 -19.253 -17.732 1.00 41.02 45 TYR B CA 1
ATOM 1316 C C . TYR B 1 61 ? 10.418 -18.684 -16.518 1.00 43.40 45 TYR B C 1
ATOM 1317 O O . TYR B 1 61 ? 10.983 -18.637 -15.437 1.00 41.09 45 TYR B O 1
ATOM 1326 N N . VAL B 1 62 ? 9.167 -18.285 -16.695 1.00 44.12 46 VAL B N 1
ATOM 1327 C CA . VAL B 1 62 ? 8.377 -17.761 -15.594 1.00 46.18 46 VAL B CA 1
ATOM 1328 C C . VAL B 1 62 ? 6.891 -18.024 -15.864 1.00 48.54 46 VAL B C 1
ATOM 1329 O O . VAL B 1 62 ? 6.478 -18.133 -17.018 1.00 44.59 46 VAL B O 1
ATOM 1333 N N . GLU B 1 63 ? 6.094 -18.147 -14.805 1.00 52.75 47 GLU B N 1
ATOM 1334 C CA . GLU B 1 63 ? 4.646 -18.241 -14.958 1.00 54.34 47 GLU B CA 1
ATOM 1335 C C . GLU B 1 63 ? 4.190 -16.918 -15.516 1.00 50.68 47 GLU B C 1
ATOM 1336 O O . GLU B 1 63 ? 4.582 -15.866 -15.012 1.00 48.93 47 GLU B O 1
ATOM 1342 N N . PRO B 1 64 ? 3.360 -16.956 -16.561 1.00 45.60 48 PRO B N 1
ATOM 1343 C CA . PRO B 1 64 ? 2.898 -15.706 -17.159 1.00 44.38 48 PRO B CA 1
ATOM 1344 C C . PRO B 1 64 ? 2.324 -14.728 -16.131 1.00 44.25 48 PRO B C 1
ATOM 1345 O O . PRO B 1 64 ? 2.504 -13.514 -16.272 1.00 44.41 48 PRO B O 1
ATOM 1349 N N . ARG B 1 65 ? 1.663 -15.248 -15.103 1.00 47.11 49 ARG B N 1
ATOM 1350 C CA . ARG B 1 65 ? 1.013 -14.408 -14.090 1.00 50.33 49 ARG B CA 1
ATOM 1351 C C . ARG B 1 65 ? 1.963 -13.399 -13.433 1.00 49.21 49 ARG B C 1
ATOM 1352 O O . ARG B 1 65 ? 1.546 -12.333 -12.954 1.00 46.03 49 ARG B O 1
ATOM 1360 N N . LEU B 1 66 ? 3.244 -13.738 -13.402 1.00 41.76 50 LEU B N 1
ATOM 1361 C CA . LEU B 1 66 ? 4.213 -12.887 -12.726 1.00 41.49 50 LEU B CA 1
ATOM 1362 C C . LEU B 1 66 ? 4.648 -11.690 -13.557 1.00 39.55 50 LEU B C 1
ATOM 1363 O O . LEU B 1 66 ? 5.109 -10.692 -12.998 1.00 33.11 50 LEU B O 1
ATOM 1368 N N . LEU B 1 67 ? 4.497 -11.789 -14.885 1.00 38.70 51 LEU B N 1
ATOM 1369 C CA . LEU B 1 67 ? 5.082 -10.806 -15.807 1.00 33.73 51 LEU B CA 1
ATOM 1370 C C . LEU B 1 67 ? 4.732 -9.351 -15.488 1.00 32.82 51 LEU B C 1
ATOM 1371 O O . LEU B 1 67 ? 5.618 -8.518 -15.391 1.00 34.92 51 LEU B O 1
ATOM 1376 N N . GLU B 1 68 ? 3.448 -9.047 -15.318 1.00 41.92 52 GLU B N 1
ATOM 1377 C CA . GLU B 1 68 ? 3.042 -7.671 -15.036 1.00 44.69 52 GLU B CA 1
ATOM 1378 C C . GLU B 1 68 ? 3.430 -7.231 -13.618 1.00 40.08 52 GLU B C 1
ATOM 1379 O O . GLU B 1 68 ? 3.572 -6.036 -13.350 1.00 35.91 52 GLU B O 1
ATOM 1385 N N . ILE B 1 69 ? 3.598 -8.194 -12.717 1.00 36.79 53 ILE B N 1
ATOM 1386 C CA . ILE B 1 69 ? 4.098 -7.883 -11.388 1.00 41.57 53 ILE B CA 1
ATOM 1387 C C . ILE B 1 69 ? 5.576 -7.516 -11.475 1.00 38.16 53 ILE B C 1
ATOM 1388 O O . ILE B 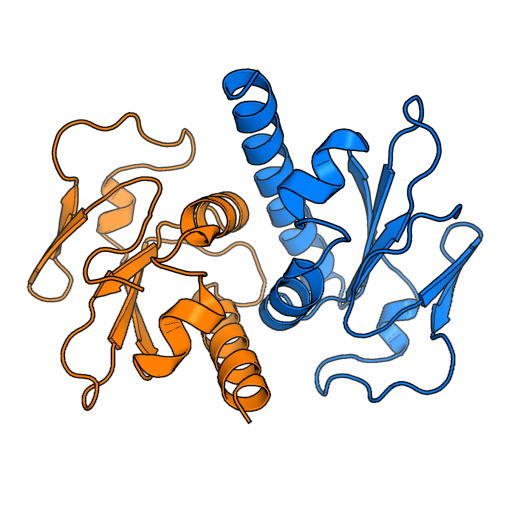1 69 ? 5.997 -6.491 -10.940 1.00 36.91 53 ILE B O 1
ATOM 1393 N N . MET B 1 70 ? 6.356 -8.346 -12.168 1.00 31.38 54 MET B N 1
ATOM 1394 C CA . MET B 1 70 ? 7.787 -8.072 -12.359 1.00 33.10 54 MET B CA 1
ATOM 1395 C C . MET B 1 70 ? 8.066 -6.803 -13.161 1.00 36.14 54 MET B C 1
ATOM 1396 O O . MET B 1 70 ? 8.990 -6.063 -12.849 1.00 29.34 54 MET B O 1
ATOM 1401 N N . PHE B 1 71 ? 7.286 -6.552 -14.211 1.00 38.48 55 PHE B N 1
ATOM 1402 C CA . PHE B 1 71 ? 7.702 -5.551 -15.206 1.00 30.43 55 PHE B CA 1
ATOM 1403 C C . PHE B 1 71 ? 6.756 -4.375 -15.394 1.00 32.70 55 PHE B C 1
ATOM 1404 O O . PHE B 1 71 ? 7.032 -3.468 -16.182 1.00 35.84 55 PHE B O 1
ATOM 1412 N N . GLY B 1 72 ? 5.633 -4.385 -14.686 1.00 40.85 56 GLY B N 1
ATOM 1413 C CA . GLY B 1 72 ? 4.628 -3.354 -14.882 1.00 39.04 56 GLY B CA 1
ATOM 1414 C C . GLY B 1 72 ? 3.602 -3.765 -15.924 1.00 40.79 56 GLY B C 1
ATOM 1415 O O . GLY B 1 72 ? 3.816 -4.704 -16.684 1.00 32.98 56 GLY B O 1
ATOM 1416 N N . LYS B 1 73 ? 2.468 -3.077 -15.926 1.00 44.44 57 LYS B N 1
ATOM 1417 C CA . LYS B 1 73 ? 1.429 -3.264 -16.927 1.00 44.92 57 LYS B CA 1
ATOM 1418 C C . LYS B 1 73 ? 2.045 -3.145 -18.323 1.00 36.01 57 LYS B C 1
ATOM 1419 O O . LYS B 1 73 ? 2.756 -2.190 -18.605 1.00 38.83 57 LYS B O 1
ATOM 1425 N N . ASP B 1 74 ? 1.787 -4.124 -19.184 1.00 38.58 58 ASP B N 1
ATOM 1426 C CA . ASP B 1 74 ? 2.336 -4.112 -20.544 1.00 40.77 58 ASP B CA 1
ATOM 1427 C C . ASP B 1 74 ? 3.853 -3.954 -20.579 1.00 38.18 58 ASP B C 1
ATOM 1428 O O . ASP B 1 74 ? 4.411 -3.569 -21.603 1.00 34.93 58 ASP B O 1
ATOM 1433 N N . GLY B 1 75 ? 4.515 -4.225 -19.457 1.00 32.66 59 GLY B N 1
ATOM 1434 C CA . GLY B 1 75 ? 5.962 -4.179 -19.412 1.00 26.32 59 GLY B CA 1
ATOM 1435 C C . GLY B 1 75 ? 6.486 -2.771 -19.400 1.00 24.86 59 GLY B C 1
ATOM 1436 O O . GLY B 1 75 ? 7.559 -2.497 -19.932 1.00 25.87 59 GLY B O 1
ATOM 1437 N N . GLU B 1 76 ? 5.738 -1.868 -18.774 1.00 27.20 60 GLU B N 1
ATOM 1438 C CA . GLU B 1 76 ? 6.081 -0.452 -18.835 1.00 29.76 60 GLU B CA 1
ATOM 1439 C C . GLU B 1 76 ? 7.370 -0.067 -18.097 1.00 32.54 60 GLU B C 1
ATOM 1440 O O . GLU B 1 76 ? 7.905 1.013 -18.304 1.00 35.60 60 GLU B O 1
ATOM 1446 N N . HIS B 1 77 ? 7.883 -0.948 -17.255 1.00 28.43 61 HIS B N 1
ATOM 1447 C CA . HIS B 1 77 ? 9.102 -0.634 -16.518 1.00 32.55 61 HIS B CA 1
ATOM 1448 C C . HIS B 1 77 ? 10.352 -1.201 -17.163 1.00 29.63 61 HIS B C 1
ATOM 1449 O O . HIS B 1 77 ? 11.467 -0.952 -16.700 1.00 27.41 61 HIS B O 1
ATOM 1456 N N . ILE B 1 78 ? 10.165 -1.970 -18.228 1.00 24.05 62 ILE B N 1
ATOM 1457 C CA . ILE B 1 78 ? 11.280 -2.671 -18.866 1.00 21.54 62 ILE B CA 1
ATOM 1458 C C . ILE B 1 78 ? 12.367 -1.749 -19.425 1.00 15.84 62 ILE B C 1
ATOM 1459 O O . ILE B 1 78 ? 13.557 -2.017 -19.268 1.00 28.06 62 ILE B O 1
ATOM 1464 N N . PRO B 1 79 ? 11.967 -0.654 -20.087 1.00 21.58 63 PRO B N 1
ATOM 1465 C CA . PRO B 1 79 ? 12.997 0.251 -20.610 1.00 22.76 63 PRO B CA 1
ATOM 1466 C C . PRO B 1 79 ? 13.914 0.834 -19.536 1.00 28.02 63 PRO B C 1
ATOM 1467 O O . PRO B 1 79 ? 15.099 1.053 -19.826 1.00 26.22 63 PRO B O 1
ATOM 1471 N N . HIS B 1 80 ? 13.383 1.083 -18.336 1.00 19.09 64 HIS B N 1
ATOM 1472 C CA . HIS B 1 80 ? 14.206 1.503 -17.197 1.00 25.06 64 HIS B CA 1
ATOM 1473 C C . HIS B 1 80 ? 15.130 0.375 -16.787 1.00 20.38 64 HIS B C 1
ATOM 1474 O O . HIS B 1 80 ? 16.330 0.578 -16.596 1.00 27.69 64 HIS B O 1
ATOM 1481 N N . LEU B 1 81 ? 14.559 -0.816 -16.633 1.00 20.41 65 LEU B N 1
ATOM 1482 C CA . LEU B 1 81 ? 15.336 -1.998 -16.239 1.00 24.67 65 LEU B CA 1
ATOM 1483 C C . LEU B 1 81 ? 16.453 -2.275 -17.241 1.00 30.46 65 LEU B C 1
ATOM 1484 O O . LEU B 1 81 ? 17.568 -2.606 -16.858 1.00 28.89 65 LEU B O 1
ATOM 1489 N N . GLU B 1 82 ? 16.135 -2.154 -18.531 1.00 27.09 66 GLU B N 1
ATOM 1490 C CA . GLU B 1 82 ? 17.121 -2.396 -19.581 1.00 25.83 66 GLU B CA 1
ATOM 1491 C C . GLU B 1 82 ? 18.237 -1.372 -19.485 1.00 25.29 66 GLU B C 1
ATOM 1492 O O . GLU B 1 82 ? 19.403 -1.711 -19.643 1.00 23.44 66 GLU B O 1
ATOM 1498 N N . SER B 1 83 ? 17.870 -0.119 -19.216 1.00 22.59 67 SER B N 1
ATOM 1499 C CA . SER B 1 83 ? 18.852 0.957 -19.086 1.00 27.60 67 SER B CA 1
ATOM 1500 C C . SER B 1 83 ? 19.714 0.810 -17.820 1.00 33.12 67 SER B C 1
ATOM 1501 O O . SER B 1 83 ? 20.875 1.216 -17.781 1.00 36.07 67 SER B O 1
ATOM 1504 N N . MET B 1 84 ? 19.146 0.226 -16.781 1.00 30.94 68 MET B N 1
ATOM 1505 C CA . MET B 1 84 ? 19.919 -0.030 -15.579 1.00 24.92 68 MET B CA 1
ATOM 1506 C C . MET B 1 84 ? 20.904 -1.159 -15.839 1.00 31.39 68 MET B C 1
ATOM 1507 O O . MET B 1 84 ? 22.080 -1.063 -15.492 1.00 34.41 68 MET B O 1
ATOM 1512 N N . LEU B 1 85 ? 20.407 -2.223 -16.467 1.00 28.18 69 LEU B N 1
ATOM 1513 C CA . LEU B 1 85 ? 21.164 -3.453 -16.649 1.00 23.97 69 LEU B CA 1
ATOM 1514 C C . LEU B 1 85 ? 22.067 -3.421 -17.882 1.00 30.60 69 LEU B C 1
ATOM 1515 O O . LEU B 1 85 ? 22.988 -4.240 -18.025 1.00 29.19 69 LEU B O 1
ATOM 1520 N N . HIS B 1 86 ? 21.786 -2.496 -18.790 1.00 28.54 70 HIS B N 1
ATOM 1521 C CA . HIS B 1 86 ? 22.463 -2.486 -20.074 1.00 31.51 70 HIS B CA 1
ATOM 1522 C C . HIS B 1 86 ? 22.280 -3.833 -20.769 1.00 34.65 70 HIS B C 1
ATOM 1523 O O . HIS B 1 86 ? 23.225 -4.454 -21.268 1.00 33.84 70 HIS B O 1
ATOM 1530 N N . THR B 1 87 ? 21.027 -4.274 -20.789 1.00 30.47 71 THR B N 1
ATOM 1531 C CA . THR B 1 87 ? 20.675 -5.544 -21.391 1.00 30.29 71 THR B CA 1
ATOM 1532 C C . THR B 1 87 ? 19.248 -5.414 -21.867 1.00 25.84 71 THR B C 1
ATOM 1533 O O . THR B 1 87 ? 18.386 -4.895 -21.158 1.00 19.60 71 THR B O 1
ATOM 1537 N N . LEU B 1 88 ? 19.007 -5.917 -23.067 1.00 26.85 72 LEU B N 1
ATOM 1538 C CA . LEU B 1 88 ? 17.692 -5.891 -23.686 1.00 28.35 72 LEU B CA 1
ATOM 1539 C C . LEU B 1 88 ? 16.897 -7.042 -23.111 1.00 24.88 72 LEU B C 1
ATOM 1540 O O . LEU B 1 88 ? 17.452 -8.084 -22.812 1.00 22.23 72 LEU B O 1
ATOM 1545 N N . ILE B 1 89 ? 15.597 -6.843 -22.956 1.00 23.45 73 ILE B N 1
ATOM 1546 C CA . ILE B 1 89 ? 14.730 -7.846 -22.384 1.00 26.29 73 ILE B CA 1
ATOM 1547 C C . ILE B 1 89 ? 13.606 -8.072 -23.370 1.00 26.83 73 ILE B C 1
ATOM 1548 O O . ILE B 1 89 ? 12.905 -7.132 -23.727 1.00 24.28 73 ILE B O 1
ATOM 1553 N N . HIS B 1 90 ? 13.468 -9.306 -23.852 1.00 31.64 74 HIS B N 1
ATOM 1554 C CA . HIS B 1 90 ? 12.331 -9.665 -24.692 1.00 24.38 74 HIS B CA 1
ATOM 1555 C C . HIS B 1 90 ? 11.458 -10.693 -23.955 1.00 24.43 74 HIS B C 1
ATOM 1556 O O . HIS B 1 90 ? 11.949 -11.669 -23.388 1.00 24.40 74 HIS B O 1
ATOM 1563 N N . VAL B 1 91 ? 10.158 -10.437 -23.958 1.00 24.18 75 VAL B N 1
ATOM 1564 C CA . VAL B 1 91 ? 9.196 -11.307 -23.311 1.00 24.10 75 VAL B CA 1
ATOM 1565 C C . VAL B 1 91 ? 8.320 -11.983 -24.352 1.00 29.43 75 VAL B C 1
ATOM 1566 O O . VAL B 1 91 ? 7.616 -11.321 -25.111 1.00 32.73 75 VAL B O 1
ATOM 1570 N N . ASN B 1 92 ? 8.392 -13.308 -24.387 1.00 29.34 76 ASN B N 1
ATOM 1571 C CA . ASN B 1 92 ? 7.485 -14.138 -25.176 1.00 40.55 76 ASN B CA 1
ATOM 1572 C C . ASN B 1 92 ? 6.505 -14.816 -24.241 1.00 42.02 76 ASN B C 1
ATOM 1573 O O . ASN B 1 92 ? 6.913 -15.447 -23.268 1.00 37.22 76 ASN B O 1
ATOM 1578 N N . VAL B 1 93 ? 5.221 -14.695 -24.549 1.00 44.47 77 VAL B N 1
ATOM 1579 C CA . VAL B 1 93 ? 4.174 -15.205 -23.680 1.00 53.85 77 VAL B CA 1
ATOM 1580 C C . VAL B 1 93 ? 3.157 -15.955 -24.533 1.00 66.17 77 VAL B C 1
ATOM 1581 O O . VAL B 1 93 ? 2.875 -15.566 -25.665 1.00 71.45 77 VAL B O 1
ATOM 1585 N N . TRP B 1 94 ? 2.624 -17.044 -23.994 1.00 65.60 78 TRP B N 1
ATOM 1586 C CA . TRP B 1 94 ? 1.644 -17.853 -24.709 1.00 65.67 78 TRP B CA 1
ATOM 1587 C C . TRP B 1 94 ? 0.405 -18.073 -23.843 1.00 70.39 78 TRP B C 1
ATOM 1588 O O . TRP B 1 94 ? -0.265 -17.119 -23.457 1.00 73.74 78 TRP B O 1
ATOM 1599 N N . GLY B 1 95 ? 0.106 -19.330 -23.532 1.00 76.14 79 GLY B N 1
ATOM 1600 C CA . GLY B 1 95 ? -1.031 -19.639 -22.686 1.00 80.72 79 GLY B CA 1
ATOM 1601 C C . GLY B 1 95 ? -0.757 -19.259 -21.243 1.00 86.99 79 GLY B C 1
ATOM 1602 O O . GLY B 1 95 ? 0.400 -19.077 -20.860 1.00 85.86 79 GLY B O 1
ATOM 1603 N N . PRO B 1 96 ? -1.821 -19.124 -20.433 1.00 94.57 80 PRO B N 1
ATOM 1604 C CA . PRO B 1 96 ? -1.643 -18.876 -19.000 1.00 92.01 80 PRO B CA 1
ATOM 1605 C C . PRO B 1 96 ? -1.165 -20.160 -18.340 1.00 92.75 80 PRO B C 1
ATOM 1606 O O . PRO B 1 96 ? -0.741 -20.169 -17.179 1.00 94.05 80 PRO B O 1
ATOM 1610 N N . GLU B 1 97 ? -1.245 -21.247 -19.099 1.00 88.78 81 GLU B N 1
ATOM 1611 C CA . GLU B 1 97 ? -0.810 -22.546 -18.626 1.00 96.04 81 GLU B CA 1
ATOM 1612 C C . GLU B 1 97 ? 0.702 -22.666 -18.719 1.00 98.83 81 GLU B C 1
ATOM 1613 O O . GLU B 1 97 ? 1.376 -22.937 -17.724 1.00 107.70 81 GLU B O 1
ATOM 1619 N N . ARG B 1 98 ? 1.235 -22.451 -19.916 1.00 81.22 82 ARG B N 1
ATOM 1620 C CA . ARG B 1 98 ? 2.649 -22.695 -20.155 1.00 72.59 82 ARG B CA 1
ATOM 1621 C C . ARG B 1 98 ? 3.559 -21.538 -19.753 1.00 58.24 82 ARG B C 1
ATOM 1622 O O . ARG B 1 98 ? 3.134 -20.392 -19.659 1.00 49.08 82 ARG B O 1
ATOM 16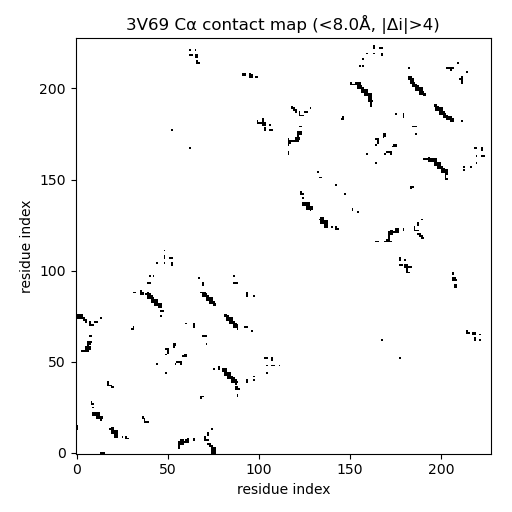30 N N . ARG B 1 99 ? 4.821 -21.869 -19.520 1.00 59.08 83 ARG B N 1
ATOM 1631 C CA . ARG B 1 99 ? 5.807 -20.916 -19.050 1.00 53.35 83 ARG B CA 1
ATOM 1632 C C . ARG B 1 99 ? 6.038 -19.803 -20.054 1.00 46.88 83 ARG B C 1
ATOM 1633 O O . ARG B 1 99 ? 6.232 -20.060 -21.232 1.00 42.17 83 ARG B O 1
ATOM 1641 N N . ALA B 1 100 ? 6.035 -18.563 -19.576 1.00 41.68 84 ALA B N 1
ATOM 1642 C CA . ALA B 1 100 ? 6.487 -17.436 -20.381 1.00 34.77 84 ALA B CA 1
ATOM 1643 C C . ALA B 1 100 ? 8.014 -17.491 -20.479 1.00 36.53 84 ALA B C 1
ATOM 1644 O O . ALA B 1 100 ? 8.676 -17.976 -19.569 1.00 37.58 84 ALA B O 1
ATOM 1646 N N . GLU B 1 101 ? 8.574 -17.020 -21.587 1.00 41.41 85 GLU B N 1
ATOM 1647 C CA . GLU B 1 101 ? 10.026 -16.924 -21.703 1.00 35.49 85 GLU B CA 1
ATOM 1648 C C . GLU B 1 101 ? 10.492 -15.476 -21.565 1.00 37.57 85 GLU B C 1
ATOM 1649 O O . GLU B 1 101 ? 9.893 -14.572 -22.140 1.00 34.06 85 GLU B O 1
ATOM 1655 N N . ILE B 1 102 ? 11.532 -15.262 -20.761 1.00 33.01 86 ILE B N 1
ATOM 1656 C CA . ILE B 1 102 ? 12.201 -13.970 -20.702 1.00 25.81 86 ILE B CA 1
ATOM 1657 C C . ILE B 1 102 ? 13.547 -14.159 -21.352 1.00 24.83 86 ILE B C 1
ATOM 1658 O O . ILE B 1 102 ? 14.317 -15.025 -20.953 1.00 25.77 86 ILE B O 1
ATOM 1663 N N . TRP B 1 103 ? 13.819 -13.350 -22.364 1.00 22.29 87 TRP B N 1
ATOM 1664 C CA . TRP B 1 103 ? 15.058 -13.450 -23.109 1.00 29.05 87 TRP B CA 1
ATOM 1665 C C . TRP B 1 103 ? 15.859 -12.192 -22.866 1.00 26.92 87 TRP B C 1
ATOM 1666 O O . TRP B 1 103 ? 15.323 -11.099 -22.941 1.00 29.14 87 TRP B O 1
ATOM 1677 N N . ILE B 1 104 ? 17.149 -12.358 -22.612 1.00 29.47 88 ILE B N 1
ATOM 1678 C CA . ILE B 1 104 ? 18.041 -11.239 -22.374 1.00 27.51 88 ILE B CA 1
ATOM 1679 C C . ILE B 1 104 ? 19.240 -11.349 -23.301 1.00 30.38 88 ILE B C 1
ATOM 1680 O O . ILE B 1 104 ? 19.675 -12.448 -23.644 1.00 28.98 88 ILE B O 1
ATOM 1685 N N . PHE B 1 105 ? 19.755 -10.205 -23.737 1.00 30.34 89 PHE B N 1
ATOM 1686 C CA . PHE B 1 105 ? 20.893 -10.182 -24.656 1.00 29.07 89 PHE B CA 1
ATOM 1687 C C . PHE B 1 105 ? 22.034 -9.366 -24.029 1.00 36.68 89 PHE B C 1
ATOM 1688 O O . PHE B 1 105 ? 22.162 -8.178 -24.286 1.00 36.22 89 PHE B O 1
ATOM 1696 N N . GLY B 1 106 ? 22.825 -10.033 -23.181 1.00 101.72 90 GLY B N 1
ATOM 1697 C CA . GLY B 1 106 ? 23.649 -9.403 -22.151 1.00 110.75 90 GLY B CA 1
ATOM 1698 C C . GLY B 1 106 ? 24.835 -8.565 -22.583 1.00 116.30 90 GLY B C 1
ATOM 1699 O O . GLY B 1 106 ? 24.776 -7.915 -23.626 1.00 118.25 90 GLY B O 1
ATOM 1700 N N . PRO B 1 107 ? 25.930 -8.570 -21.791 1.00 89.19 91 PRO B N 1
ATOM 1701 C CA . PRO B 1 107 ? 26.251 -9.261 -20.526 1.00 89.87 91 PRO B CA 1
ATOM 1702 C C . PRO B 1 107 ? 25.966 -8.467 -19.223 1.00 90.90 91 PRO B C 1
ATOM 1703 O O . PRO B 1 107 ? 25.556 -7.303 -19.290 1.00 81.51 91 PRO B O 1
ATOM 1707 N N . PRO B 1 108 ? 26.212 -9.094 -18.045 1.00 132.07 92 PRO B N 1
ATOM 1708 C CA . PRO B 1 108 ? 25.777 -8.633 -16.713 1.00 126.79 92 PRO B CA 1
ATOM 1709 C C . PRO B 1 108 ? 26.666 -7.601 -15.999 1.00 128.10 92 PRO B C 1
ATOM 1710 O O . PRO B 1 108 ? 27.872 -7.558 -16.241 1.00 133.47 92 PRO B O 1
ATOM 1714 N N . PRO B 1 109 ? 26.056 -6.781 -15.115 1.00 77.30 93 PRO B N 1
ATOM 1715 C CA . PRO B 1 109 ? 26.711 -5.767 -14.285 1.00 72.59 93 PRO B CA 1
ATOM 1716 C C . PRO B 1 109 ? 26.687 -6.110 -12.801 1.00 82.92 93 PRO B C 1
ATOM 1717 O O . PRO B 1 109 ? 26.295 -5.262 -12.000 1.00 77.37 93 PRO B O 1
ATOM 1721 N N . PHE B 1 110 ? 27.101 -7.319 -12.436 1.00 124.26 94 PHE B N 1
ATOM 1722 C CA . PHE B 1 110 ? 27.062 -7.741 -11.039 1.00 130.48 94 PHE B CA 1
ATOM 1723 C C . PHE B 1 110 ? 27.685 -9.126 -10.883 1.00 123.31 94 PHE B C 1
ATOM 1724 O O . PHE B 1 110 ? 27.601 -9.965 -11.783 1.00 118.69 94 PHE B O 1
ATOM 1732 N N . ARG B 1 111 ? 28.322 -9.348 -9.739 1.00 100.67 95 ARG B N 1
ATOM 1733 C CA . ARG B 1 111 ? 28.718 -10.683 -9.318 1.00 93.61 95 ARG B CA 1
ATOM 1734 C C . ARG B 1 111 ? 27.547 -11.648 -9.500 1.00 78.46 95 ARG B C 1
ATOM 1735 O O . ARG B 1 111 ? 27.737 -12.860 -9.612 1.00 78.84 95 ARG B O 1
ATOM 1743 N N . ARG B 1 112 ? 26.335 -11.098 -9.523 1.00 69.60 96 ARG B N 1
ATOM 1744 C CA . ARG B 1 112 ? 25.133 -11.882 -9.796 1.00 62.69 96 ARG B CA 1
ATOM 1745 C C . ARG B 1 112 ? 24.668 -11.693 -11.243 1.00 52.44 96 ARG B C 1
ATOM 1746 O O . ARG B 1 112 ? 24.375 -10.579 -11.685 1.00 45.17 96 ARG B O 1
ATOM 1754 N N . ASP B 1 113 ? 24.623 -12.801 -11.974 1.00 49.43 97 ASP B N 1
ATOM 1755 C CA . ASP B 1 113 ? 24.156 -12.806 -13.351 1.00 54.85 97 ASP B CA 1
ATOM 1756 C C . ASP B 1 113 ? 22.821 -12.080 -13.458 1.00 43.96 97 ASP B C 1
ATOM 1757 O O . ASP B 1 113 ? 21.924 -12.283 -12.634 1.00 36.94 97 ASP B O 1
ATOM 1762 N N . VAL B 1 114 ? 22.699 -11.237 -14.477 1.00 33.28 98 VAL B N 1
ATOM 1763 C CA . VAL B 1 114 ? 21.420 -10.663 -14.830 1.00 30.56 98 VAL B CA 1
ATOM 1764 C C . VAL B 1 114 ? 20.376 -11.756 -14.764 1.00 33.68 98 VAL B C 1
ATOM 1765 O O . VAL B 1 114 ? 19.249 -11.522 -14.336 1.00 36.86 98 VAL B O 1
ATOM 1769 N N . ASP B 1 115 ? 20.767 -12.951 -15.198 1.00 33.60 99 ASP B N 1
ATOM 1770 C CA . ASP B 1 115 ? 19.943 -14.154 -15.070 1.00 47.46 99 ASP B CA 1
ATOM 1771 C C . ASP B 1 115 ? 19.433 -14.345 -13.655 1.00 37.62 99 ASP B C 1
ATOM 1772 O O . ASP B 1 115 ? 18.244 -14.556 -13.434 1.00 37.55 99 ASP B O 1
ATOM 1777 N N . ARG B 1 116 ? 20.360 -14.307 -12.706 1.00 41.51 100 ARG B N 1
ATOM 1778 C CA . ARG B 1 116 ? 20.043 -14.504 -11.294 1.00 42.96 100 ARG B CA 1
ATOM 1779 C C . ARG B 1 116 ? 19.253 -13.329 -10.709 1.00 36.80 100 ARG B C 1
ATOM 1780 O O . ARG B 1 116 ? 18.380 -13.529 -9.873 1.00 42.83 100 ARG B O 1
ATOM 1788 N N . MET B 1 117 ? 19.557 -12.106 -11.134 1.00 27.52 101 MET B N 1
ATOM 1789 C CA . MET B 1 117 ? 18.804 -10.966 -10.629 1.00 25.45 101 MET B CA 1
ATOM 1790 C C . MET B 1 117 ? 17.331 -11.032 -11.041 1.00 35.55 101 MET B C 1
ATOM 1791 O O . MET B 1 117 ? 16.445 -10.639 -10.272 1.00 33.35 101 MET B O 1
ATOM 1796 N N . LEU B 1 118 ? 17.068 -11.556 -12.238 1.00 32.58 102 LEU B N 1
ATOM 1797 C CA . LEU B 1 118 ? 15.703 -11.637 -12.751 1.00 32.46 102 LEU B CA 1
ATOM 1798 C C . LEU B 1 118 ? 14.933 -12.838 -12.194 1.00 26.52 102 LEU B C 1
ATOM 1799 O O . LEU B 1 118 ? 13.711 -12.796 -12.042 1.00 30.37 102 LEU B O 1
ATOM 1804 N N . THR B 1 119 ? 15.625 -13.929 -11.922 1.00 28.43 103 THR B N 1
ATOM 1805 C CA . THR B 1 119 ? 14.930 -15.052 -11.298 1.00 32.10 103 THR B CA 1
ATOM 1806 C C . THR B 1 119 ? 14.582 -14.677 -9.850 1.00 39.62 103 THR B C 1
ATOM 1807 O O . THR B 1 119 ? 13.481 -14.951 -9.374 1.00 46.43 103 THR B O 1
ATOM 1811 N N . ASP B 1 120 ? 15.518 -14.013 -9.176 1.00 36.49 104 ASP B N 1
ATOM 1812 C CA . ASP B 1 120 ? 15.272 -13.439 -7.854 1.00 41.02 104 ASP B CA 1
ATOM 1813 C C . ASP B 1 120 ? 14.095 -12.443 -7.810 1.00 43.79 104 ASP B C 1
ATOM 1814 O O . ASP B 1 120 ? 13.250 -12.518 -6.908 1.00 45.68 104 ASP B O 1
ATOM 1819 N N . LEU B 1 121 ? 14.031 -11.521 -8.775 1.00 35.80 105 LEU B N 1
ATOM 1820 C CA . LEU B 1 121 ? 12.859 -10.654 -8.912 1.00 33.65 105 LEU B CA 1
ATOM 1821 C C . LEU B 1 121 ? 11.573 -11.473 -9.017 1.00 35.19 105 LEU B C 1
ATOM 1822 O O . LEU B 1 121 ? 10.561 -11.163 -8.382 1.00 37.09 105 LEU B O 1
ATOM 1827 N N . ALA B 1 122 ? 11.608 -12.515 -9.835 1.00 32.18 106 ALA B N 1
ATOM 1828 C CA . ALA B 1 122 ? 10.427 -13.341 -10.015 1.00 37.43 106 ALA B CA 1
ATOM 1829 C C . ALA B 1 122 ? 10.025 -14.019 -8.704 1.00 34.89 106 ALA B C 1
ATOM 1830 O O . ALA B 1 122 ? 8.846 -14.075 -8.369 1.00 34.09 106 ALA B O 1
ATOM 1832 N N . HIS B 1 123 ? 11.016 -14.532 -7.978 1.00 40.28 107 HIS B N 1
ATOM 1833 C CA . HIS B 1 123 ? 10.800 -15.181 -6.679 1.00 44.50 107 HIS B CA 1
ATOM 1834 C C . HIS B 1 123 ? 10.079 -14.225 -5.729 1.00 39.44 107 HIS B C 1
ATOM 1835 O O . HIS B 1 123 ? 9.037 -14.558 -5.179 1.00 43.67 107 HIS B O 1
ATOM 1842 N N . TYR B 1 124 ? 10.628 -13.029 -5.567 1.00 32.94 108 TYR B N 1
ATOM 1843 C CA . TYR B 1 124 ? 9.991 -11.996 -4.754 1.00 36.28 108 TYR B CA 1
ATOM 1844 C C . TYR B 1 124 ? 8.555 -11.748 -5.210 1.00 38.20 108 TYR B C 1
ATOM 1845 O O . TYR B 1 124 ? 7.644 -11.665 -4.393 1.00 40.09 108 TYR B O 1
ATOM 1854 N N . CYS B 1 125 ? 8.350 -11.671 -6.520 1.00 41.85 109 CYS B N 1
ATOM 1855 C CA . CYS B 1 125 ? 7.030 -11.354 -7.061 1.00 40.24 109 CYS B CA 1
ATOM 1856 C C . CYS B 1 125 ? 6.035 -12.510 -6.907 1.00 41.96 109 CYS B C 1
ATOM 1857 O O . CYS B 1 125 ? 4.832 -12.299 -6.740 1.00 43.37 109 CYS B O 1
ATOM 1860 N N . ARG B 1 126 ? 6.550 -13.729 -6.955 1.00 45.73 110 ARG B N 1
ATOM 1861 C CA . ARG B 1 126 ? 5.745 -14.918 -6.700 1.00 51.48 110 ARG B CA 1
ATOM 1862 C C . ARG B 1 126 ? 5.195 -14.867 -5.280 1.00 57.85 110 ARG B C 1
ATOM 1863 O O . ARG B 1 126 ? 4.008 -15.088 -5.047 1.00 55.60 110 ARG B O 1
ATOM 1871 N N . MET B 1 127 ? 6.074 -14.563 -4.334 1.00 64.28 111 MET B N 1
ATOM 1872 C CA . MET B 1 127 ? 5.702 -14.509 -2.927 1.00 65.10 111 MET B CA 1
ATOM 1873 C C . MET B 1 127 ? 4.747 -13.358 -2.650 1.00 66.08 111 MET B C 1
ATOM 1874 O O . MET B 1 127 ? 3.726 -13.532 -1.982 1.00 65.22 111 MET B O 1
ATOM 1879 N N . LYS B 1 128 ? 5.075 -12.185 -3.179 1.00 63.37 112 LYS B N 1
ATOM 1880 C CA . LYS B 1 128 ? 4.255 -11.000 -2.966 1.00 64.82 112 LYS B CA 1
ATOM 1881 C C . LYS B 1 128 ? 2.872 -11.190 -3.587 1.00 67.25 112 LYS B C 1
ATOM 1882 O O . LYS B 1 128 ? 1.910 -10.534 -3.201 1.00 68.77 112 LYS B O 1
ATOM 1888 N N . LEU B 1 129 ? 2.780 -12.109 -4.541 1.00 72.36 113 LEU B N 1
ATOM 1889 C CA . LEU B 1 129 ? 1.512 -12.435 -5.187 1.00 69.01 113 LEU B CA 1
ATOM 1890 C C . LEU B 1 129 ? 0.636 -13.320 -4.291 1.00 79.50 113 LEU B C 1
ATOM 1891 O O . LEU B 1 129 ? -0.242 -14.034 -4.769 1.00 80.29 113 LEU B O 1
ATOM 1896 N N . MET B 1 130 ? 0.879 -13.269 -2.985 1.00 88.72 114 MET B N 1
ATOM 1897 C CA . MET B 1 130 ? 0.104 -14.067 -2.037 1.00 89.57 114 MET B CA 1
ATOM 1898 C C . MET B 1 130 ? -0.331 -13.255 -0.819 1.00 92.82 114 MET B C 1
ATOM 1899 O O . MET B 1 130 ? -1.095 -13.744 0.013 1.00 96.14 114 MET B O 1
#

CATH classification: 3.30.1370.10

Foldseek 3Di:
DDDDFADWQWDWDPPDDLQIGTPDDGDDDPLDDPVQSRGKDKDWDQPVLQCVLQNDSSVNHHVVCVVQVWTWGWADDDNVDIIIIIITDPPVRNVVVVVVSVVSRVVSVVVVVVVD/DDQFADWQFDWDCDDDLDIGTPDDHDDDPLDDPCLSVAKDKDWAQPVLQCVLQNDSNVNHHVVCVVFVKTWGWHDDDSPGIIMIMISDAGDDVAGPRRVSVVSSVVSVVVVD

B-factor: mean 47.25, std 22.79, range [15.84, 166.11]

InterPro domains:
  IPR031952 KH-like RNA-binding domain [PF16005] (29-112)
  IPR031952 KH-like RNA-binding domain [cd12795] (12-124)
  IPR036612 K Homology domain, type 1 superfamily [G3DSA:3.30.1370.10] (3-124)
  IPR051778 KH Domain-Containing Protein 1 [PTHR19447] (191-414)

Radius of gyration: 17.96 Å; Cα contacts (8 Å, |Δi|>4): 395; chains: 2; bounding box: 33×46×53 Å

GO terms:
  GO:0045179 apical cortex (C, IDA)
  GO:0005515 protein binding (F, IPI)
  GO:0140095 cytoplasmic lattice (C, IDA)
  GO:0106333 subcortical maternal complex (C, IDA)
  GO:0140089 protein storage (P, IDA)
  GO:0140094 structural constituent of cytoplasmic lattice (F, IDA)
  GO:0005737 cytoplasm (C, EXP)
  GO:0005938 cell cortex (C, IDA)
  GO:0032991 protein-containing complex (C, IDA)
  GO:0006468 protein phosphorylation (P, IMP)
  GO:0007094 mitotic spindle assembly checkpoint signaling (P, IMP)
  GO:0090307 mitotic spindle assembly (P, IMP)
  GO:0005634 nucleus (C, IDA)
  GO:0005739 mitochondrion (C, IDA)
  GO:0005813 centrosome (C, IDA)
  GO:0040019 positive regulation of embryonic development (P, IMP)
  GO:0043066 negative regulation of apoptotic process (P, IMP)
  GO:1905168 positive regulation of double-strand break repair via homologous recombination (P, IMP)
  GO:2000781 positive regulation of double-strand break repair (P, IMP)
  GO:1900006 positive regulation of dendrite development (P, IMP)

Secondary structure (DSSP, 8-state):
--S-----SS-EEEEETTEEEE-S-PPPPTT--GGGGSS-EEEEE-GGGHHHHH-GGGTTHHHHHHHHTSEEEEE---TTS-EEEEEES-HHHHHHHHHHHHHHHHHHHHHHHHH-/--SSPP-SS-EEEEETTEEEE-S-PPPPTT--GGGGGSEEEEEE-GGGHHHHH-GGGTTHHHHHHHHT-EEEEE---SSSPEEEEEE---SSSS-HHHHHHHHHHHHHHHT-

Solvent-accessible surface area: 12641 Å² total; per-residue (Å²): 57,56,129,119,105,16,86,23,46,1,46,2,50,26,109,144,52,77,102,8,92,48,68,54,172,35,200,79,23,202,54,13,107,80,120,18,23,126,116,8,91,95,19,84,10,51,30,154,0,2,72,56,7,0,10,150,60,0,89,59,0,13,44,16,0,6,1,0,46,0,0,3,17,10,0,17,56,32,128,177,122,137,0,15,0,13,0,1,6,65,81,50,5,8,162,50,0,32,139,0,0,61,20,4,4,93,34,0,78,89,71,48,102,112,144,161,68,115,151,112,13,90,25,43,1,47,2,52,49,116,145,36,93,112,11,102,33,67,64,172,35,183,76,25,198,69,15,114,75,109,30,15,127,82,34,66,107,19,91,6,64,23,166,0,3,68,53,6,0,7,117,33,0,90,62,0,19,53,14,0,2,1,0,62,0,0,3,19,10,18,26,120,20,119,152,90,150,0,15,1,6,3,1,6,98,68,24,21,175,21,66,2,42,124,0,1,62,35,4,2,90,41,0,78,101,120,80,182

Sequence (228 aa):
ASLKRFQTLVPLDHKQGTLFEIIGEPKLPKWFHVECLEDPKRLYVEPRLLEIMFGKDGEHIPHLESMLHTLIHVNVWGPERRAEIWIFGPPPFRRDVDRMLTDLAHYCRMKLMEIESLKRFQTLVPLDHKQGTLFEIIGEPKLPKWFHVECLEDPKRLYVEPRLLEIMFGKDGEHIPHLESMLHTLIHVNVWGPERRAEIWIFGPPPFRRDVDRMLTDLAHYCRMKLM

Nearest PDB structures (foldseek):
  3v69-assembly1_B  TM=9.483E-01  e=1.018E-17  Mus musculus
  8x7v-assembly1_B  TM=8.478E-01  e=7.425E-05  Homo sapiens
  8h94-assembly1_C  TM=8.226E-01  e=1.702E-04  Mus musculus
  6y2d-assembly2_B  TM=8.609E-01  e=3.125E-02  Homo sapiens
  1zzj-assembly1_B  TM=7.951E-01  e=4.458E-02  Homo sapiens

Organism: Mus musculus (NCBI:txid10090)